Protein AF-A0A7S1FRJ3-F1 (afdb_monomer_lite)

InterPro domains:
  IPR011989 Armadillo-like helical [G3DSA:1.25.10.10] (20-283)
  IPR021850 Symplekin/Pta1 [PTHR15245] (48-274)
  IPR032460 Symplekin/Pta1, N-terminal [PF11935] (96-180)

Radius of gyration: 22.51 Å; chains: 1; bounding box: 51×56×104 Å

Organism: NCBI:txid216773

Sequence (292 aa):
KTGIHHHGETSDLRLSPLRISQTLLSLWIRSATSCVANSFASDRITDASTASRGVLSANAATRPLLRAVRGAIESADDRAASALFAEWTESVVAVVGRMLEGYVGGKEYDNVRSGCVKFVETTVLCLSRRGEPMGGSRGRGLAGHRGSADDFALDDIPTGHPTITRELLESLAEFSFTVLRGLVEVGGQTRIERSVIEASATSNRLIDCIKPAALAFLDLASSNPEYYTTVPKDPTALDFKLQQKSYSLAINALSIIATARSGYFHEAATSLARRAQTPPLPSGDGLHRSGA

Foldseek 3Di:
DDDDPPPPPPPPPPDDPLRVLLVVLLVQLLCLLCLLAVLPPDPDPVSLVSNLVSLLSLLVSQLVLVVSLQVCVVVVVLVSNVSSVVSNLSSLLSLLVSLFQADDPNDDSQSSNLSSLSSLLSLLQQLADWADPPPDDPPPDPCPPVPDPRRHHNVSHDADRPPPHNVVSNLSSVLSLLLLLLCLLLQQKDKAQVCLQPVQDDPSSRCSRSVSSSVRSVVCSPPDSCCVVDDPPDVRIHIGHHDPVSSVSSLVSLVVCCVGHVVSVVSSVVSVVSCVVPPDDPPDPDDDDDDD

Secondary structure (DSSP, 8-state):
----------------HHHHHHHHHHHHHHHHHHHHHSTTS---HHHHHHHHHHHHHHHHHHHHHHHHHHHHHHTT-HHHHHHHHHHHHHHHHHHHHHHH-TTGGG---HHHHHHHHHHHHHHHHHHSPPPP--S----TTTTTSTT-TT---GGGSPS--SSS-HHHHHHHHHHHHHHHHHHHHTTTEEEEEHHHHHTT-SS-TTHHHHHHHHHHHHHHHHS-TTHHHH----TTEEEEE--HHHHHHHHHHHHHHHHH-GGGHHHHHHHHHHHHHSPPPP--SS------

pLDDT: mean 73.55, std 20.4, range [27.23, 95.62]

Structure (mmCIF, N/CA/C/O backbone):
data_AF-A0A7S1FRJ3-F1
#
_entry.id   AF-A0A7S1FRJ3-F1
#
loop_
_atom_site.group_PDB
_atom_site.id
_atom_site.type_symbol
_atom_site.label_atom_id
_atom_site.label_alt_id
_atom_site.label_comp_id
_atom_site.label_asym_id
_atom_site.label_entity_id
_atom_site.label_seq_id
_atom_site.pdbx_PDB_ins_code
_atom_site.Cartn_x
_atom_site.Cartn_y
_atom_site.Cartn_z
_atom_site.occupancy
_atom_site.B_iso_or_equiv
_atom_site.auth_seq_id
_atom_site.auth_comp_id
_atom_site.auth_asym_id
_atom_site.auth_atom_id
_atom_site.pdbx_PDB_model_num
ATOM 1 N N . LYS A 1 1 ? -4.940 25.465 65.115 1.00 40.88 1 LYS A N 1
ATOM 2 C CA . LYS A 1 1 ? -6.041 24.836 64.347 1.00 40.88 1 LYS A CA 1
ATOM 3 C C . LYS A 1 1 ? -6.181 25.576 63.023 1.00 40.88 1 LYS A C 1
ATOM 5 O O . LYS A 1 1 ? -6.945 26.522 62.943 1.00 40.88 1 LYS A O 1
ATOM 10 N N . THR A 1 2 ? -5.410 25.171 62.023 1.00 35.00 2 THR A N 1
ATOM 11 C CA . THR A 1 2 ? -5.520 25.631 60.633 1.00 35.00 2 THR A CA 1
ATOM 12 C C . THR A 1 2 ? -5.165 24.418 59.782 1.00 35.00 2 THR A C 1
ATOM 14 O O . THR A 1 2 ? -3.997 24.099 59.586 1.00 35.00 2 THR A O 1
ATOM 17 N N . GLY A 1 3 ? -6.191 23.643 59.427 1.00 31.98 3 GLY A N 1
ATOM 18 C CA . GLY A 1 3 ? -6.056 22.483 58.554 1.00 31.98 3 GLY A CA 1
ATOM 19 C C . GLY A 1 3 ? -6.011 22.961 57.111 1.00 31.98 3 GLY A C 1
ATOM 20 O O . GLY A 1 3 ? -6.976 23.543 56.623 1.00 31.98 3 GLY A O 1
ATOM 21 N N . ILE A 1 4 ? -4.875 22.749 56.459 1.00 36.53 4 ILE A N 1
ATOM 22 C CA . ILE A 1 4 ? -4.697 22.961 55.026 1.00 36.53 4 ILE A CA 1
ATOM 23 C C . ILE A 1 4 ? -5.379 21.786 54.317 1.00 36.53 4 ILE A C 1
ATOM 25 O O . ILE A 1 4 ? -4.913 20.651 54.400 1.00 36.53 4 ILE A O 1
ATOM 29 N N . HIS A 1 5 ? -6.491 22.051 53.632 1.00 36.62 5 HIS A N 1
ATOM 30 C CA . HIS A 1 5 ? -7.054 21.130 52.650 1.00 36.62 5 HIS A CA 1
ATOM 31 C C . HIS A 1 5 ? -6.189 21.174 51.385 1.00 36.62 5 HIS A C 1
ATOM 33 O O . HIS A 1 5 ? -6.393 22.013 50.513 1.00 36.62 5 HIS A O 1
ATOM 39 N N . HIS A 1 6 ? -5.230 20.256 51.270 1.00 34.59 6 HIS A N 1
ATOM 40 C CA . HIS A 1 6 ? -4.667 19.888 49.973 1.00 34.59 6 HIS A CA 1
ATOM 41 C C . HIS A 1 6 ? -5.545 18.799 49.347 1.00 34.59 6 HIS A C 1
ATOM 43 O O . HIS A 1 6 ? -5.280 17.608 49.486 1.00 34.59 6 HIS A O 1
ATOM 49 N N . HIS A 1 7 ? -6.594 19.216 48.633 1.00 36.91 7 HIS A N 1
ATOM 50 C CA . HIS A 1 7 ? -7.143 18.414 47.541 1.00 36.91 7 HIS A CA 1
ATOM 51 C C . HIS A 1 7 ? -6.181 18.528 46.355 1.00 36.91 7 HIS A C 1
ATOM 53 O O . HIS A 1 7 ? -6.340 19.360 45.470 1.00 36.91 7 HIS A O 1
ATOM 59 N N . GLY A 1 8 ? -5.119 17.727 46.392 1.00 30.73 8 GLY A N 1
ATOM 60 C CA . GLY A 1 8 ? -4.352 17.397 45.202 1.00 30.73 8 GLY A CA 1
ATOM 61 C C . GLY A 1 8 ? -4.989 16.166 44.585 1.00 30.73 8 GLY A C 1
ATOM 62 O O . GLY A 1 8 ? -4.727 15.056 45.043 1.00 30.73 8 GLY A O 1
ATOM 63 N N . GLU A 1 9 ? -5.851 16.370 43.590 1.00 32.56 9 GLU A N 1
ATOM 64 C CA . GLU A 1 9 ? -6.327 15.326 42.687 1.00 32.56 9 GLU A CA 1
ATOM 65 C C . GLU A 1 9 ? -5.126 14.691 41.975 1.00 32.56 9 GLU A C 1
ATOM 67 O O . GLU A 1 9 ? -4.697 15.078 40.891 1.00 32.56 9 GLU A O 1
ATOM 72 N N . THR A 1 10 ? -4.601 13.683 42.660 1.00 35.12 10 THR A N 1
ATOM 73 C CA . THR A 1 10 ? -4.013 12.438 42.182 1.00 35.12 10 THR A CA 1
ATOM 74 C C . THR A 1 10 ? -4.675 11.791 40.978 1.00 35.12 10 THR A C 1
ATOM 76 O O . THR A 1 10 ? -5.017 10.624 41.104 1.00 35.12 10 THR A O 1
ATOM 79 N N . SER A 1 11 ? -4.998 12.493 39.890 1.00 38.41 11 SER A N 1
ATOM 80 C CA . SER A 1 11 ? -5.652 11.862 38.739 1.00 38.41 11 SER A CA 1
ATOM 81 C C . SER A 1 11 ? -4.687 10.853 38.120 1.00 38.41 11 SER A C 1
ATOM 83 O O . SER A 1 11 ? -3.809 11.211 37.338 1.00 38.41 11 SER A O 1
ATOM 85 N N . ASP A 1 12 ? -4.828 9.599 38.544 1.00 37.44 12 ASP A N 1
ATOM 8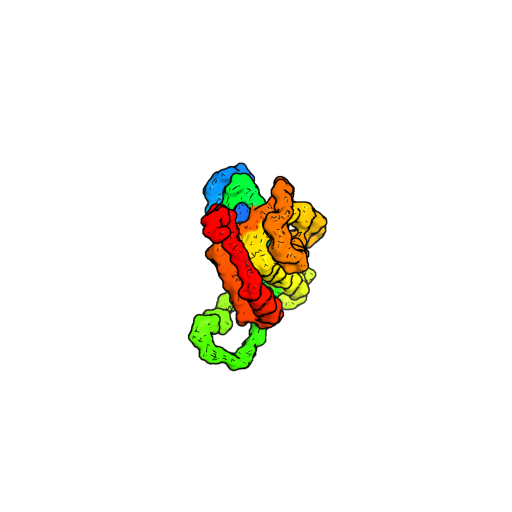6 C CA . ASP A 1 12 ? -4.123 8.417 38.073 1.00 37.44 12 ASP A CA 1
ATOM 87 C C . ASP A 1 12 ? -4.188 8.351 36.538 1.00 37.44 12 ASP A C 1
ATOM 89 O O . ASP A 1 12 ? -5.128 7.833 35.936 1.00 37.44 12 ASP A O 1
ATOM 93 N N . LEU A 1 13 ? -3.136 8.849 35.886 1.00 44.56 13 LEU A N 1
ATOM 94 C CA . LEU A 1 13 ? -2.822 8.675 34.465 1.00 44.56 13 LEU A CA 1
ATOM 95 C C . LEU A 1 13 ? -2.379 7.227 34.174 1.00 44.56 13 LEU A C 1
ATOM 97 O O . LEU A 1 13 ? -1.412 6.978 33.455 1.00 44.56 13 LEU A O 1
ATOM 101 N N . ARG A 1 14 ? -3.083 6.234 34.725 1.00 46.62 14 ARG A N 1
ATOM 102 C CA . ARG A 1 14 ? -2.911 4.836 34.326 1.00 46.62 14 ARG A CA 1
ATOM 103 C C . ARG A 1 14 ? -3.651 4.637 33.012 1.00 46.62 14 ARG A C 1
ATOM 105 O O . ARG A 1 14 ? -4.818 4.255 32.983 1.00 46.62 14 ARG A O 1
ATOM 112 N N . LEU A 1 15 ? -2.966 4.935 31.909 1.00 55.31 15 LEU A N 1
ATOM 113 C CA . LEU A 1 15 ? -3.415 4.517 30.585 1.00 55.31 15 LEU A CA 1
ATOM 114 C C . LEU A 1 15 ? -3.702 3.012 30.634 1.00 55.31 15 LEU A C 1
ATOM 116 O O . LEU A 1 15 ? -2.884 2.232 31.123 1.00 55.31 15 LEU A O 1
ATOM 120 N N . SER A 1 16 ? -4.875 2.604 30.150 1.00 73.19 16 SER A N 1
ATOM 121 C CA . SER A 1 16 ? -5.194 1.184 30.033 1.00 73.19 16 SER A CA 1
ATOM 122 C C . SER A 1 16 ? -4.143 0.489 29.151 1.00 73.19 16 SER A C 1
ATOM 124 O O . SER A 1 16 ? -3.605 1.124 28.238 1.00 73.19 16 SER A O 1
ATOM 126 N N . PRO A 1 17 ? -3.852 -0.809 29.361 1.00 70.81 17 PRO A N 1
ATOM 127 C CA . PRO A 1 17 ? -2.890 -1.546 28.536 1.00 70.81 17 PRO A CA 1
ATOM 128 C C . PRO A 1 17 ? -3.147 -1.396 27.028 1.00 70.81 17 PRO A C 1
ATOM 130 O O . PRO A 1 17 ? -2.210 -1.222 26.256 1.00 70.81 17 PRO A O 1
ATOM 133 N N . LEU A 1 18 ? -4.423 -1.343 26.627 1.00 73.38 18 LEU A N 1
ATOM 134 C CA . LEU A 1 18 ? -4.850 -1.078 25.251 1.00 73.38 18 LEU A CA 1
ATOM 135 C C . LEU A 1 18 ? -4.373 0.295 24.739 1.00 73.38 18 LEU A C 1
ATOM 137 O O . LEU A 1 18 ? -3.809 0.388 23.650 1.00 73.38 18 LEU A O 1
ATOM 141 N N . ARG A 1 19 ? -4.550 1.358 25.537 1.00 74.06 19 ARG A N 1
ATOM 142 C CA . ARG A 1 19 ? -4.099 2.714 25.187 1.00 74.06 19 ARG A CA 1
ATOM 143 C C . ARG A 1 19 ? -2.577 2.819 25.134 1.00 74.06 19 ARG A C 1
ATOM 145 O O . ARG A 1 19 ? -2.050 3.543 24.291 1.00 74.06 19 ARG A O 1
ATOM 152 N N . ILE A 1 20 ? -1.866 2.082 25.989 1.00 76.94 20 ILE A N 1
ATOM 153 C CA . ILE A 1 20 ? -0.399 2.002 25.943 1.00 76.94 20 ILE A CA 1
ATOM 154 C C . ILE A 1 20 ? 0.039 1.366 24.620 1.00 76.94 20 ILE A C 1
ATOM 156 O O . ILE A 1 20 ? 0.866 1.939 23.915 1.00 76.94 20 ILE A O 1
ATOM 160 N N . SER A 1 21 ? -0.555 0.232 24.236 1.00 83.44 21 SER A N 1
ATOM 161 C CA . SER A 1 21 ? -0.250 -0.434 22.966 1.00 83.44 21 SER A CA 1
ATOM 162 C C . SER A 1 21 ? -0.549 0.447 21.750 1.00 83.44 21 SER A C 1
ATOM 164 O O . SER A 1 21 ? 0.288 0.534 20.855 1.00 83.44 21 SER A O 1
ATOM 166 N N . GLN A 1 22 ? -1.687 1.149 21.727 1.00 87.00 22 GLN A N 1
ATOM 167 C CA . GLN A 1 22 ? -2.018 2.099 20.656 1.00 87.00 22 GLN A CA 1
ATOM 168 C C . GLN A 1 22 ? -0.995 3.239 20.574 1.00 87.00 22 GLN A C 1
ATOM 170 O O . GLN A 1 22 ? -0.490 3.531 19.496 1.00 87.00 22 GLN A O 1
ATOM 175 N N . THR A 1 23 ? -0.612 3.820 21.714 1.00 87.81 23 THR A N 1
ATOM 176 C CA . THR A 1 23 ? 0.393 4.896 21.763 1.00 87.81 23 THR A CA 1
ATOM 177 C C . THR A 1 23 ? 1.753 4.428 21.242 1.00 87.81 23 THR A C 1
ATOM 179 O O . THR A 1 23 ? 2.416 5.147 20.497 1.00 87.81 23 THR A O 1
ATOM 182 N N . LEU A 1 24 ? 2.174 3.211 21.599 1.00 91.12 24 LEU A N 1
ATOM 183 C CA . LEU A 1 24 ? 3.426 2.637 21.106 1.00 91.12 24 LEU A CA 1
ATOM 184 C C . LEU A 1 24 ? 3.388 2.387 19.594 1.00 91.12 24 LEU A C 1
ATOM 186 O O . LEU A 1 24 ? 4.372 2.672 18.914 1.00 91.12 24 LEU A O 1
ATOM 190 N N . LEU A 1 25 ? 2.263 1.903 19.058 1.00 91.69 25 LEU A N 1
ATOM 191 C CA . LEU A 1 25 ? 2.077 1.727 17.614 1.00 91.69 25 LEU A CA 1
ATOM 192 C C . LEU A 1 25 ? 2.119 3.068 16.872 1.00 91.69 25 LEU A C 1
ATOM 194 O O . LEU A 1 25 ? 2.802 3.172 15.854 1.00 91.69 25 LEU A O 1
ATOM 198 N N . SER A 1 26 ? 1.474 4.100 17.420 1.00 90.56 26 SER A N 1
ATOM 199 C CA . SER A 1 26 ? 1.525 5.469 16.899 1.00 90.56 26 SER A CA 1
ATOM 200 C C . SER A 1 26 ? 2.945 6.030 16.857 1.00 90.56 26 SER A C 1
ATOM 202 O O . SER A 1 26 ? 3.392 6.572 15.845 1.00 90.56 26 SER A O 1
ATOM 204 N N . LEU A 1 27 ? 3.704 5.869 17.942 1.00 92.38 27 LEU A N 1
ATOM 205 C CA . LEU A 1 27 ? 5.099 6.307 17.995 1.00 92.38 27 LEU A CA 1
ATOM 206 C C . LEU A 1 27 ? 5.975 5.533 17.006 1.00 92.38 27 LEU A C 1
ATOM 208 O O . LEU A 1 27 ? 6.822 6.131 16.338 1.00 92.38 27 LEU A O 1
ATOM 212 N N . TRP A 1 28 ? 5.750 4.223 16.877 1.00 94.19 28 TRP A N 1
ATOM 213 C CA . TRP A 1 28 ? 6.478 3.384 15.934 1.00 94.19 28 TRP A CA 1
ATOM 214 C C . TRP A 1 28 ? 6.236 3.835 14.490 1.00 94.19 28 TRP A C 1
ATOM 216 O O . TRP A 1 28 ? 7.203 4.144 13.787 1.00 94.19 28 TRP A O 1
ATOM 226 N N . ILE A 1 29 ? 4.977 3.944 14.051 1.00 93.88 29 ILE A N 1
ATOM 227 C CA . ILE A 1 29 ? 4.681 4.327 12.666 1.00 93.88 29 ILE A CA 1
ATOM 228 C C . ILE A 1 29 ? 5.176 5.744 12.363 1.00 93.88 29 ILE A C 1
ATOM 230 O O . ILE A 1 29 ? 5.788 5.960 11.322 1.00 93.88 29 ILE A O 1
ATOM 234 N N . ARG A 1 30 ? 5.035 6.697 13.294 1.00 91.94 30 ARG A N 1
ATOM 235 C CA . ARG A 1 30 ? 5.543 8.069 13.118 1.00 91.94 30 ARG A CA 1
ATOM 236 C C . ARG A 1 30 ? 7.061 8.121 13.002 1.00 91.94 30 ARG A C 1
ATOM 238 O O . ARG A 1 30 ? 7.583 8.851 12.162 1.00 91.94 30 ARG A O 1
ATOM 245 N N . SER A 1 31 ? 7.775 7.341 13.813 1.00 91.44 31 SER A N 1
ATOM 246 C CA . SER A 1 31 ? 9.233 7.235 13.722 1.00 91.44 31 SER A CA 1
ATOM 247 C C . SER A 1 31 ? 9.663 6.628 12.385 1.00 91.44 31 SER A C 1
ATOM 249 O O . SER A 1 31 ? 10.539 7.183 11.722 1.00 91.44 31 SER A O 1
ATOM 251 N N . ALA A 1 32 ? 8.998 5.557 11.942 1.00 91.62 32 ALA A N 1
ATOM 252 C CA . ALA A 1 32 ? 9.254 4.942 10.644 1.00 91.62 32 ALA A CA 1
ATOM 253 C C . ALA A 1 32 ? 9.006 5.929 9.491 1.00 91.62 32 ALA A C 1
ATOM 255 O O . ALA A 1 32 ? 9.886 6.125 8.655 1.00 91.62 32 ALA A O 1
ATOM 256 N N . THR A 1 33 ? 7.860 6.614 9.492 1.00 88.38 33 THR A N 1
ATOM 257 C CA . THR A 1 33 ? 7.502 7.643 8.505 1.00 88.38 33 THR A CA 1
ATOM 258 C C . THR A 1 33 ? 8.510 8.791 8.493 1.00 88.38 33 THR A C 1
ATOM 260 O O . THR A 1 33 ? 8.917 9.227 7.423 1.00 88.38 33 THR A O 1
ATOM 263 N N . SER A 1 34 ? 8.995 9.236 9.656 1.00 86.25 34 SER A N 1
ATOM 264 C CA . SER A 1 34 ? 10.050 10.253 9.755 1.00 86.25 34 SER A CA 1
ATOM 265 C C . SER A 1 34 ? 11.355 9.801 9.090 1.00 86.25 34 SER A C 1
ATOM 267 O O . SER A 1 34 ? 11.951 10.570 8.339 1.00 86.25 34 SER A O 1
ATOM 269 N N . CYS A 1 35 ? 11.772 8.543 9.279 1.00 85.75 35 CYS A N 1
ATOM 270 C CA . CYS A 1 35 ? 12.930 7.980 8.576 1.00 85.75 35 CYS A CA 1
ATOM 271 C C . CYS A 1 35 ? 12.725 7.913 7.055 1.00 85.75 35 CYS A C 1
ATOM 273 O O . CYS A 1 35 ? 13.691 8.022 6.308 1.00 85.75 35 CYS A O 1
ATOM 275 N N . VAL A 1 36 ? 11.485 7.730 6.591 1.00 82.06 36 VAL A N 1
ATOM 276 C CA . VAL A 1 36 ? 11.152 7.722 5.160 1.00 82.06 36 VAL A CA 1
ATOM 277 C C . VAL A 1 36 ? 11.041 9.136 4.595 1.00 82.06 36 VAL A C 1
ATOM 279 O O . VAL A 1 36 ? 11.400 9.329 3.444 1.00 82.06 36 VAL A O 1
ATOM 282 N N . ALA A 1 37 ? 10.592 10.130 5.360 1.00 74.31 37 ALA A N 1
ATOM 283 C CA . ALA A 1 37 ? 10.406 11.503 4.889 1.00 74.31 37 ALA A CA 1
ATOM 284 C C . ALA A 1 37 ? 11.694 12.349 4.975 1.00 74.31 37 ALA A C 1
ATOM 286 O O . ALA A 1 37 ? 12.052 13.033 4.020 1.00 74.31 37 ALA A O 1
ATOM 287 N N . ASN A 1 38 ? 12.439 12.265 6.084 1.00 60.53 38 ASN A N 1
ATOM 288 C CA . ASN A 1 38 ? 13.536 13.190 6.407 1.00 60.53 38 ASN A CA 1
ATOM 289 C C . ASN A 1 38 ? 14.895 12.857 5.769 1.00 60.53 38 ASN A C 1
ATOM 291 O O . ASN A 1 38 ? 15.819 13.664 5.859 1.00 60.53 38 ASN A O 1
ATOM 295 N N . SER A 1 39 ? 15.038 11.723 5.077 1.00 55.50 39 SER A N 1
ATOM 296 C CA . SER A 1 39 ? 16.294 11.329 4.409 1.00 55.50 39 SER A CA 1
ATOM 297 C C . SER A 1 39 ? 16.700 12.208 3.207 1.00 55.50 39 SER A C 1
ATOM 299 O O . SER A 1 39 ? 17.553 11.807 2.425 1.00 55.50 39 SER A O 1
ATOM 301 N N . PHE A 1 40 ? 16.095 13.387 3.026 1.00 47.78 40 PHE A N 1
ATOM 302 C CA . PHE A 1 40 ? 16.388 14.333 1.939 1.00 47.78 40 PHE A CA 1
ATOM 303 C C . PHE A 1 40 ? 17.261 15.526 2.327 1.00 47.78 40 PHE A C 1
ATOM 305 O O . PHE A 1 40 ? 17.684 16.269 1.448 1.00 47.78 40 PHE A O 1
ATOM 312 N N . ALA A 1 41 ? 17.558 15.735 3.609 1.00 46.16 41 ALA A N 1
ATOM 313 C CA . ALA A 1 41 ? 18.369 16.887 4.005 1.00 46.16 41 ALA A CA 1
ATOM 314 C C . ALA A 1 41 ? 19.879 16.705 3.732 1.00 46.16 41 ALA A C 1
ATOM 316 O O . ALA A 1 41 ? 20.658 17.623 3.982 1.00 46.16 41 ALA A O 1
ATOM 317 N N . SER A 1 42 ? 20.324 15.530 3.271 1.00 44.12 42 SER A N 1
ATOM 318 C CA . SER A 1 42 ? 21.746 15.203 3.161 1.00 44.12 42 SER A CA 1
ATOM 319 C C . SER A 1 42 ? 22.021 14.176 2.045 1.00 44.12 42 SER A C 1
ATOM 321 O O . SER A 1 42 ? 21.272 13.231 1.837 1.00 44.12 42 SER A O 1
ATOM 323 N N . ASP A 1 43 ? 23.118 14.364 1.307 1.00 50.47 43 ASP A N 1
ATOM 324 C CA . ASP A 1 43 ? 23.567 13.517 0.181 1.00 50.47 43 ASP A CA 1
ATOM 325 C C . ASP A 1 43 ? 24.238 12.190 0.622 1.00 50.47 43 ASP A C 1
ATOM 327 O O . ASP A 1 43 ? 25.004 11.553 -0.126 1.00 50.47 43 ASP A O 1
ATOM 331 N N . ARG A 1 44 ? 24.026 11.763 1.873 1.00 53.00 44 ARG A N 1
ATOM 332 C CA . ARG A 1 44 ? 24.813 10.693 2.496 1.00 53.00 44 ARG A CA 1
ATOM 333 C C . ARG A 1 44 ? 24.192 9.318 2.255 1.00 53.00 44 ARG A C 1
ATOM 335 O O . ARG A 1 44 ? 22.996 9.100 2.380 1.00 53.00 44 ARG A O 1
ATOM 342 N N . ILE A 1 45 ? 25.050 8.327 2.001 1.00 54.00 45 ILE A N 1
ATOM 343 C CA . ILE A 1 45 ? 24.684 6.898 1.875 1.00 54.00 45 ILE A CA 1
ATOM 344 C C . ILE A 1 45 ? 23.936 6.387 3.127 1.00 54.00 45 ILE A C 1
ATOM 346 O O . ILE A 1 45 ? 23.102 5.483 3.044 1.00 54.00 45 ILE A O 1
ATOM 350 N N . THR A 1 46 ? 24.190 6.997 4.289 1.00 57.44 46 THR A N 1
ATOM 351 C CA . THR A 1 46 ? 23.470 6.743 5.546 1.00 57.44 46 THR A CA 1
ATOM 352 C C . THR A 1 46 ? 21.969 6.996 5.438 1.00 57.44 46 THR A C 1
ATOM 354 O O . THR A 1 46 ? 21.185 6.331 6.118 1.00 57.44 46 THR A O 1
ATOM 357 N N . ASP A 1 47 ? 21.557 7.890 4.546 1.00 71.56 47 ASP A N 1
ATOM 358 C CA . ASP A 1 47 ? 20.192 8.405 4.487 1.00 71.56 47 ASP A CA 1
ATOM 359 C C . ASP A 1 47 ? 19.296 7.435 3.707 1.00 71.56 47 ASP A C 1
ATOM 361 O O . ASP A 1 47 ? 18.149 7.200 4.087 1.00 71.56 47 ASP A O 1
ATOM 365 N N . ALA A 1 48 ? 19.862 6.726 2.725 1.00 75.31 48 ALA A N 1
ATOM 366 C CA . ALA A 1 48 ? 19.191 5.643 2.008 1.00 75.31 48 ALA A CA 1
ATOM 367 C C . ALA A 1 48 ? 19.058 4.356 2.833 1.00 75.31 48 ALA A C 1
ATOM 369 O O . ALA A 1 48 ? 18.035 3.675 2.768 1.00 75.31 48 ALA A O 1
ATOM 370 N N . SER A 1 49 ? 20.072 4.016 3.636 1.00 81.50 49 SER A N 1
ATOM 371 C CA . SER A 1 49 ? 19.978 2.889 4.578 1.00 81.50 49 SER A CA 1
ATOM 372 C C . SER A 1 49 ? 18.908 3.155 5.641 1.00 81.50 49 SER A C 1
ATOM 374 O O . SER A 1 49 ? 18.076 2.291 5.925 1.00 81.50 49 SER A O 1
ATOM 376 N N . THR A 1 50 ? 18.874 4.384 6.166 1.00 85.31 50 THR A N 1
ATOM 377 C CA . THR A 1 50 ? 17.851 4.838 7.116 1.00 85.31 50 THR A CA 1
ATOM 378 C C . THR A 1 50 ? 16.461 4.826 6.487 1.00 85.31 50 THR A C 1
ATOM 380 O O . THR A 1 50 ? 15.546 4.257 7.078 1.00 85.31 50 THR A O 1
ATOM 383 N N . ALA A 1 51 ? 16.310 5.347 5.265 1.00 84.50 51 ALA A N 1
ATOM 384 C CA . ALA A 1 51 ? 15.043 5.311 4.537 1.00 84.50 51 ALA A CA 1
ATOM 385 C C . ALA A 1 51 ? 14.578 3.871 4.286 1.00 84.50 51 ALA A C 1
ATOM 387 O O . ALA A 1 51 ? 13.434 3.540 4.575 1.00 84.50 51 ALA A O 1
ATOM 388 N N . SER A 1 52 ? 15.465 2.983 3.823 1.00 87.69 52 SER A N 1
ATOM 389 C CA . SER A 1 52 ? 15.144 1.570 3.580 1.00 87.69 52 SER A CA 1
ATOM 390 C C . SER A 1 52 ? 14.661 0.873 4.856 1.00 87.69 52 SER A C 1
ATOM 392 O O . SER A 1 52 ? 13.625 0.208 4.844 1.00 87.69 52 SER A O 1
ATOM 394 N N . ARG A 1 53 ? 15.342 1.091 5.991 1.00 89.75 53 ARG A N 1
ATOM 395 C CA . ARG A 1 53 ? 14.885 0.592 7.300 1.00 89.75 53 ARG A CA 1
ATOM 396 C C . ARG A 1 53 ? 13.561 1.219 7.726 1.00 89.75 53 ARG A C 1
ATOM 398 O O . ARG A 1 53 ? 12.722 0.508 8.267 1.00 89.75 53 ARG A O 1
ATOM 405 N N . GLY A 1 54 ? 13.362 2.508 7.457 1.00 91.94 54 GLY A N 1
ATOM 406 C CA . GLY A 1 54 ? 12.099 3.209 7.676 1.00 91.94 54 GLY A CA 1
ATOM 407 C C . GLY A 1 54 ? 10.943 2.546 6.929 1.00 91.94 54 GLY A C 1
ATOM 408 O O . GLY A 1 54 ? 9.936 2.219 7.548 1.00 91.94 54 GLY A O 1
ATOM 409 N N . VAL A 1 55 ? 11.120 2.240 5.640 1.00 92.50 55 VAL A N 1
ATOM 410 C CA . VAL A 1 55 ? 10.103 1.558 4.822 1.00 92.50 55 VAL A CA 1
ATOM 411 C C . VAL A 1 55 ? 9.803 0.157 5.361 1.00 92.50 55 VAL A C 1
ATOM 413 O O . VAL A 1 55 ? 8.640 -0.209 5.521 1.00 92.50 55 VAL A O 1
ATOM 416 N N . LEU A 1 56 ? 10.832 -0.629 5.695 1.00 93.12 56 LEU A N 1
ATOM 417 C CA . LEU A 1 56 ? 10.645 -1.966 6.276 1.00 93.12 56 LEU A CA 1
ATOM 418 C C . LEU A 1 56 ? 9.926 -1.910 7.632 1.00 93.12 56 LEU A C 1
ATOM 420 O O . LEU A 1 56 ? 9.062 -2.740 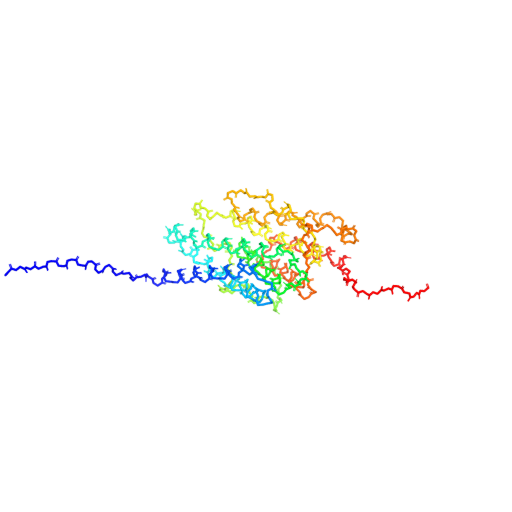7.911 1.00 93.12 56 LEU A O 1
ATOM 424 N N . SER A 1 57 ? 10.263 -0.917 8.454 1.00 94.81 57 SER A N 1
ATOM 425 C CA . SER A 1 57 ? 9.645 -0.664 9.756 1.00 94.81 57 SER A CA 1
ATOM 426 C C . SER A 1 57 ? 8.168 -0.277 9.612 1.00 94.81 57 SER A C 1
ATOM 428 O O . SER A 1 57 ? 7.314 -0.861 10.277 1.00 94.81 57 SER A O 1
ATOM 430 N N . ALA A 1 58 ? 7.843 0.620 8.675 1.00 94.75 58 ALA A N 1
ATOM 431 C CA . ALA A 1 58 ? 6.468 0.997 8.348 1.00 94.75 58 ALA A CA 1
ATOM 432 C C . ALA A 1 58 ? 5.651 -0.199 7.827 1.00 94.75 58 ALA A C 1
ATOM 434 O O . ALA A 1 58 ? 4.499 -0.404 8.220 1.00 94.75 58 ALA A O 1
ATOM 435 N N . ASN A 1 59 ? 6.265 -1.046 6.995 1.00 95.19 59 ASN A N 1
ATOM 436 C CA . ASN A 1 59 ? 5.637 -2.270 6.504 1.00 95.19 59 ASN A CA 1
ATOM 437 C C . ASN A 1 59 ? 5.312 -3.243 7.652 1.00 95.19 59 ASN A C 1
ATOM 439 O O . ASN A 1 59 ? 4.203 -3.770 7.735 1.00 95.19 59 ASN A O 1
ATOM 443 N N . ALA A 1 60 ? 6.253 -3.442 8.580 1.00 94.00 60 ALA A N 1
ATOM 444 C CA . ALA A 1 60 ? 6.053 -4.293 9.752 1.00 94.00 60 ALA A CA 1
ATOM 445 C C . ALA A 1 60 ? 4.961 -3.756 10.697 1.00 94.00 60 ALA A C 1
ATOM 447 O O . ALA A 1 60 ? 4.206 -4.541 11.270 1.00 94.00 60 ALA A O 1
ATOM 448 N N . ALA A 1 61 ? 4.839 -2.431 10.818 1.00 94.38 61 ALA A N 1
ATOM 449 C CA . ALA A 1 61 ? 3.826 -1.775 11.642 1.00 94.38 61 ALA A CA 1
ATOM 450 C C . ALA A 1 61 ? 2.419 -1.772 11.012 1.00 94.38 61 ALA A C 1
ATOM 452 O O . ALA A 1 61 ? 1.434 -1.652 11.739 1.00 94.38 61 ALA A O 1
ATOM 453 N N . THR A 1 62 ? 2.297 -1.952 9.691 1.00 93.62 62 THR A N 1
ATOM 454 C CA . THR A 1 62 ? 1.022 -1.819 8.958 1.00 93.62 62 THR A CA 1
ATOM 455 C C . THR A 1 62 ? -0.070 -2.758 9.478 1.00 93.62 62 THR A C 1
ATOM 457 O O . THR A 1 62 ? -1.139 -2.296 9.873 1.00 93.62 62 THR A O 1
ATOM 460 N N . ARG A 1 63 ? 0.182 -4.074 9.545 1.00 93.69 63 ARG A N 1
ATOM 461 C CA . ARG A 1 63 ? -0.830 -5.037 10.027 1.00 93.69 63 ARG A CA 1
ATOM 462 C C . ARG A 1 63 ? -1.217 -4.801 11.497 1.00 93.69 63 ARG A C 1
ATOM 464 O O . ARG A 1 63 ? -2.413 -4.750 11.777 1.00 93.69 63 ARG A O 1
ATOM 471 N N . PRO A 1 64 ? -0.270 -4.652 12.450 1.00 93.38 64 PRO A N 1
ATOM 472 C CA . PRO A 1 64 ? -0.607 -4.301 13.831 1.00 93.38 64 PRO A CA 1
ATOM 473 C C . PRO A 1 64 ? -1.441 -3.023 13.955 1.00 93.38 64 PRO A C 1
ATOM 475 O O . PRO A 1 64 ? -2.405 -2.999 14.717 1.00 93.38 64 PRO A O 1
ATOM 478 N N . LEU A 1 65 ? -1.106 -1.984 13.188 1.00 94.12 65 LEU A N 1
ATOM 479 C CA . LEU A 1 65 ? -1.799 -0.702 13.237 1.00 94.12 65 LEU A CA 1
ATOM 480 C C . LEU A 1 65 ? -3.233 -0.811 12.704 1.00 94.12 65 LEU A C 1
ATOM 482 O O . LEU A 1 65 ? -4.160 -0.351 13.364 1.00 94.12 65 LEU A O 1
ATOM 486 N N . LEU A 1 66 ? -3.446 -1.504 11.582 1.00 94.38 66 LEU A N 1
ATOM 487 C CA . LEU A 1 66 ? -4.793 -1.744 11.051 1.00 94.38 66 LEU A CA 1
ATOM 488 C C . LEU A 1 66 ? -5.646 -2.627 11.979 1.00 94.38 66 LEU A C 1
ATOM 490 O O . LEU A 1 66 ? -6.848 -2.403 12.108 1.00 94.38 66 LEU A O 1
ATOM 494 N N . ARG A 1 67 ? -5.038 -3.576 12.705 1.00 94.00 67 ARG A N 1
ATOM 495 C CA . ARG A 1 67 ? -5.734 -4.318 13.774 1.00 94.00 67 ARG A CA 1
ATOM 496 C C . ARG A 1 67 ? -6.123 -3.421 14.948 1.00 94.00 67 ARG A C 1
ATOM 498 O O . ARG A 1 67 ? -7.200 -3.598 15.511 1.00 94.00 67 ARG A O 1
ATOM 505 N N . ALA A 1 68 ? -5.278 -2.458 15.312 1.00 93.31 68 ALA A N 1
ATOM 506 C CA . ALA A 1 68 ? -5.602 -1.480 16.347 1.00 93.31 68 ALA A CA 1
ATOM 507 C C . ALA A 1 68 ? -6.732 -0.534 15.906 1.00 93.31 68 ALA A C 1
ATOM 509 O O . ALA A 1 68 ? -7.611 -0.237 16.713 1.00 93.31 68 ALA A O 1
ATOM 510 N N . VAL A 1 69 ? -6.753 -0.129 14.628 1.00 94.38 69 VAL A N 1
ATOM 511 C CA . VAL A 1 69 ? -7.869 0.614 14.016 1.00 94.38 69 VAL A CA 1
ATOM 512 C C . VAL A 1 69 ? -9.156 -0.198 14.109 1.00 94.38 69 VAL A C 1
ATOM 514 O O . VAL A 1 69 ? -10.138 0.297 14.652 1.00 94.38 69 VAL A O 1
ATOM 517 N N . ARG A 1 70 ? -9.139 -1.465 13.670 1.00 94.44 70 ARG A N 1
ATOM 518 C CA . ARG A 1 70 ? -10.274 -2.387 13.824 1.00 94.44 70 ARG A CA 1
ATOM 519 C C . ARG A 1 70 ? -10.789 -2.401 15.267 1.00 94.44 70 ARG A C 1
ATOM 521 O O . ARG A 1 70 ? -11.976 -2.187 15.479 1.00 94.44 70 ARG A O 1
ATOM 528 N N . GLY A 1 71 ? -9.913 -2.645 16.243 1.00 92.69 71 GLY A N 1
ATOM 529 C CA . GLY A 1 71 ? -10.314 -2.746 17.649 1.00 92.69 71 GLY A CA 1
ATOM 530 C C . GLY A 1 71 ? -10.901 -1.444 18.205 1.00 92.69 71 GLY A C 1
ATOM 531 O O . GLY A 1 71 ? -11.816 -1.484 19.026 1.00 92.69 71 GLY A O 1
ATOM 532 N N . ALA A 1 72 ? -10.419 -0.289 17.737 1.00 92.31 72 ALA A N 1
ATOM 533 C CA . ALA A 1 72 ? -10.992 1.009 18.084 1.00 92.31 72 ALA A CA 1
ATOM 534 C C . ALA A 1 72 ? -12.402 1.191 17.491 1.00 92.31 72 ALA A C 1
ATOM 536 O O . ALA A 1 72 ? -13.298 1.615 18.216 1.00 92.31 72 ALA A O 1
ATOM 537 N N . ILE A 1 73 ? -12.623 0.789 16.232 1.00 93.69 73 ILE A N 1
ATOM 538 C CA . ILE A 1 73 ? -13.954 0.800 15.597 1.00 93.69 73 ILE A CA 1
ATOM 539 C C . ILE A 1 73 ? -14.917 -0.137 16.344 1.00 93.69 73 ILE A C 1
ATOM 541 O O . ILE A 1 73 ? -16.031 0.260 16.667 1.00 93.69 73 ILE A O 1
ATOM 545 N N . GLU A 1 74 ? -14.487 -1.360 16.679 1.00 93.12 74 GLU A N 1
ATOM 546 C CA . GLU A 1 74 ? -15.294 -2.321 17.458 1.00 93.12 74 GLU A CA 1
ATOM 547 C C . GLU A 1 74 ? -15.659 -1.785 18.852 1.00 93.12 74 GLU A C 1
ATOM 549 O O . GLU A 1 74 ? -16.715 -2.114 19.389 1.00 93.12 74 GLU A O 1
ATOM 554 N N . SER A 1 75 ? -14.803 -0.934 19.423 1.00 91.75 75 SER A N 1
ATOM 555 C CA . SER A 1 75 ? -15.027 -0.275 20.715 1.00 91.75 75 SER A CA 1
ATOM 556 C C . SER A 1 75 ? -15.806 1.043 20.604 1.00 91.75 75 SER A C 1
ATOM 558 O O . SER A 1 75 ? -15.950 1.733 21.613 1.00 91.75 75 SER A O 1
ATOM 560 N N . ALA A 1 76 ? -16.274 1.411 19.404 1.00 91.81 76 ALA A N 1
ATOM 561 C CA . ALA A 1 76 ? -16.911 2.694 19.099 1.00 91.81 76 ALA A CA 1
ATOM 562 C C . ALA A 1 76 ? -16.063 3.930 19.486 1.00 91.81 76 ALA A C 1
ATOM 564 O O . ALA A 1 76 ? -16.597 4.992 19.809 1.00 91.81 76 ALA A O 1
ATOM 565 N N . ASP A 1 77 ? -14.731 3.806 19.461 1.00 92.19 77 ASP A N 1
ATOM 566 C CA . ASP A 1 77 ? -13.794 4.918 19.653 1.00 92.19 77 ASP A CA 1
ATOM 567 C C . ASP A 1 77 ? -13.356 5.472 18.287 1.00 92.19 77 ASP A C 1
ATOM 569 O O . ASP A 1 77 ? -12.222 5.279 17.834 1.00 92.19 77 ASP A O 1
ATOM 573 N N . ASP A 1 78 ? -14.280 6.168 17.618 1.00 91.94 78 ASP A N 1
ATOM 574 C CA . ASP A 1 78 ? -14.071 6.743 16.279 1.00 91.94 78 ASP A CA 1
ATOM 575 C C . ASP A 1 78 ? -12.878 7.708 16.235 1.00 91.94 78 ASP A C 1
ATOM 577 O O . ASP A 1 78 ? -12.188 7.844 15.218 1.00 91.94 78 ASP A O 1
ATOM 581 N N . ARG A 1 79 ? -12.599 8.385 17.357 1.00 91.38 79 ARG A N 1
ATOM 582 C CA . ARG A 1 79 ? -11.473 9.314 17.471 1.00 91.38 79 ARG A CA 1
ATOM 583 C C . ARG A 1 79 ? -10.147 8.562 17.455 1.00 91.38 79 ARG A C 1
ATOM 585 O O . ARG A 1 79 ? -9.243 8.971 16.725 1.00 91.38 79 ARG A O 1
ATOM 592 N N . ALA A 1 80 ? -10.016 7.491 18.238 1.00 91.12 80 ALA A N 1
ATOM 593 C CA . ALA A 1 80 ? -8.813 6.664 18.233 1.00 91.12 80 ALA A CA 1
ATOM 594 C C . ALA A 1 80 ? -8.630 5.947 16.889 1.00 91.12 80 ALA A C 1
ATOM 596 O O . ALA A 1 80 ? -7.522 5.945 16.351 1.00 91.12 80 ALA A O 1
ATOM 597 N N . ALA A 1 81 ? -9.712 5.408 16.314 1.00 92.88 81 ALA A N 1
ATOM 598 C CA . ALA A 1 81 ? -9.691 4.779 14.995 1.00 92.88 81 ALA A CA 1
ATOM 599 C C . ALA A 1 81 ? -9.193 5.755 13.919 1.00 92.88 81 ALA A C 1
ATOM 601 O O . ALA A 1 81 ? -8.239 5.449 13.201 1.00 92.88 81 ALA A O 1
ATOM 602 N N . SER A 1 82 ? -9.769 6.960 13.866 1.00 92.75 82 SER A N 1
ATOM 603 C CA . SER A 1 82 ? -9.376 8.004 12.914 1.00 92.75 82 SER A CA 1
ATOM 604 C C . SER A 1 82 ? -7.932 8.470 13.110 1.00 92.75 82 SER A C 1
ATOM 606 O O . SER A 1 82 ? -7.229 8.687 12.128 1.00 92.75 82 SER A O 1
ATOM 608 N N . ALA A 1 83 ? -7.464 8.609 14.355 1.00 91.31 83 ALA A N 1
ATOM 609 C CA . ALA A 1 83 ? -6.094 9.035 14.642 1.00 91.31 83 ALA A CA 1
ATOM 610 C C . ALA A 1 83 ? -5.054 7.998 14.183 1.00 91.31 83 ALA A C 1
ATOM 612 O O . ALA A 1 83 ? -4.100 8.351 13.490 1.00 91.31 83 ALA A O 1
ATOM 613 N N . LEU A 1 84 ? -5.262 6.720 14.519 1.00 93.38 84 LEU A N 1
ATOM 614 C CA . LEU A 1 84 ? -4.379 5.623 14.106 1.00 93.38 84 LEU A CA 1
ATOM 615 C C . LEU A 1 84 ? -4.389 5.442 12.585 1.00 93.38 84 LEU A C 1
ATOM 617 O O . LEU A 1 84 ? -3.341 5.238 11.969 1.00 93.38 84 LEU A O 1
ATOM 621 N N . PHE A 1 85 ? -5.570 5.544 11.972 1.00 93.00 85 PHE A N 1
ATOM 622 C CA . PHE A 1 85 ? -5.705 5.461 10.526 1.00 93.00 85 PHE A CA 1
ATOM 623 C C . PHE A 1 85 ? -4.991 6.626 9.838 1.00 93.00 85 PHE A C 1
ATOM 625 O O . PHE A 1 85 ? -4.218 6.386 8.918 1.00 93.00 85 PHE A O 1
ATOM 632 N N . ALA A 1 86 ? -5.144 7.862 10.321 1.00 90.44 86 ALA A N 1
ATOM 633 C CA . ALA A 1 86 ? -4.443 9.020 9.769 1.00 90.44 86 ALA A CA 1
ATOM 634 C C . ALA A 1 86 ? -2.914 8.833 9.785 1.00 90.44 86 ALA A C 1
ATOM 636 O O . ALA A 1 86 ? -2.248 9.053 8.774 1.00 90.44 86 ALA A O 1
ATOM 637 N N . GLU A 1 87 ? -2.349 8.348 10.893 1.00 91.44 87 GLU A N 1
ATOM 638 C CA . GLU A 1 87 ? -0.911 8.059 10.988 1.00 91.44 87 GLU A CA 1
ATOM 639 C C . GLU A 1 87 ? -0.458 6.973 10.005 1.00 91.44 87 GLU A C 1
ATOM 641 O O . GLU A 1 87 ? 0.609 7.092 9.394 1.00 91.44 87 GLU A O 1
ATOM 646 N N . TRP A 1 88 ? -1.277 5.934 9.814 1.00 93.38 88 TRP A N 1
ATOM 647 C CA . TRP A 1 88 ? -1.032 4.925 8.790 1.00 93.38 88 TRP A CA 1
ATOM 648 C C . TRP A 1 88 ? -1.049 5.539 7.384 1.00 93.38 88 TRP A C 1
ATOM 650 O O . TRP A 1 88 ? -0.121 5.313 6.609 1.00 93.38 88 TRP A O 1
ATOM 660 N N . THR A 1 89 ? -2.053 6.361 7.065 1.00 89.25 89 THR A N 1
ATOM 661 C CA . THR A 1 89 ? -2.182 6.990 5.742 1.00 89.25 89 THR A CA 1
ATOM 662 C C . THR A 1 89 ? -1.013 7.918 5.411 1.00 89.25 89 THR A C 1
ATOM 664 O O . THR A 1 89 ? -0.497 7.864 4.298 1.00 89.25 89 THR A O 1
ATOM 667 N N . GLU A 1 90 ? -0.511 8.693 6.377 1.00 86.62 90 GLU A N 1
ATOM 668 C CA . GLU A 1 90 ? 0.695 9.514 6.193 1.00 86.62 90 GLU A CA 1
ATOM 669 C C . GLU A 1 90 ? 1.934 8.643 5.921 1.00 86.62 90 GLU A C 1
ATOM 671 O O . GLU A 1 90 ? 2.794 9.010 5.122 1.00 86.62 90 GLU A O 1
ATOM 676 N N . SER A 1 91 ? 2.011 7.448 6.520 1.00 89.56 91 SER A N 1
ATOM 677 C CA . SER A 1 91 ? 3.065 6.480 6.203 1.00 89.56 91 SER A CA 1
ATOM 678 C C . SER A 1 91 ? 2.974 5.973 4.766 1.00 89.56 91 SER A C 1
ATOM 680 O O . SER A 1 91 ? 3.987 5.913 4.070 1.00 89.56 91 SER A O 1
ATOM 682 N N . VAL A 1 92 ? 1.764 5.662 4.289 1.00 88.19 92 VAL A N 1
ATOM 683 C CA . VAL A 1 92 ? 1.550 5.242 2.898 1.00 88.19 92 VAL A CA 1
ATOM 684 C C . VAL A 1 92 ? 1.973 6.345 1.931 1.00 88.19 92 VAL A C 1
ATOM 686 O O . VAL A 1 92 ? 2.716 6.062 0.995 1.00 88.19 92 VAL A O 1
ATOM 689 N N . VAL A 1 93 ? 1.572 7.596 2.182 1.00 83.12 93 VAL A N 1
ATOM 690 C CA . VAL A 1 93 ? 1.985 8.753 1.372 1.00 83.12 93 VAL A CA 1
ATOM 691 C C . VAL A 1 93 ? 3.506 8.885 1.351 1.00 83.12 93 VAL A C 1
ATOM 693 O O . VAL A 1 93 ? 4.089 9.015 0.280 1.00 83.12 93 VAL A O 1
ATOM 696 N N . ALA A 1 94 ? 4.171 8.793 2.506 1.00 83.12 94 ALA A N 1
ATOM 697 C CA . ALA A 1 94 ? 5.626 8.892 2.570 1.00 83.12 94 ALA A CA 1
ATOM 698 C C . ALA A 1 94 ? 6.328 7.758 1.807 1.00 83.12 94 ALA A C 1
ATOM 700 O O . ALA A 1 94 ? 7.295 8.008 1.092 1.00 83.12 94 ALA A O 1
ATOM 701 N N . VAL A 1 95 ? 5.856 6.513 1.932 1.00 86.81 95 VAL A N 1
ATOM 702 C CA . VAL A 1 95 ? 6.462 5.353 1.259 1.00 86.81 95 VAL A CA 1
ATOM 703 C C . VAL A 1 95 ? 6.214 5.381 -0.248 1.00 86.81 95 VAL A C 1
ATOM 705 O O . VAL A 1 95 ? 7.140 5.130 -1.018 1.00 86.81 95 VAL A O 1
ATOM 708 N N . VAL A 1 96 ? 4.996 5.701 -0.689 1.00 80.81 96 VAL A N 1
ATOM 709 C CA . VAL A 1 96 ? 4.665 5.803 -2.118 1.00 80.81 96 VAL A CA 1
ATOM 710 C C . VAL A 1 96 ? 5.356 7.013 -2.742 1.00 80.81 96 VAL A C 1
ATOM 712 O O . VAL A 1 96 ? 5.970 6.870 -3.794 1.00 80.81 96 VAL A O 1
ATOM 715 N N . GLY A 1 97 ? 5.372 8.165 -2.069 1.00 76.38 97 GLY A N 1
ATOM 716 C CA . GLY A 1 97 ? 6.175 9.316 -2.485 1.00 76.38 97 GLY A CA 1
ATOM 717 C C . GLY A 1 97 ? 7.642 8.926 -2.664 1.00 76.38 97 GLY A C 1
ATOM 718 O O . GLY A 1 97 ? 8.205 9.101 -3.743 1.00 76.38 97 GLY A O 1
ATOM 719 N N . ARG A 1 98 ? 8.220 8.238 -1.671 1.00 78.12 98 ARG A N 1
ATOM 720 C CA . ARG A 1 98 ? 9.606 7.758 -1.727 1.00 78.12 98 ARG A CA 1
ATOM 721 C C . ARG A 1 98 ? 9.860 6.756 -2.854 1.00 78.12 98 ARG A C 1
ATOM 723 O O . ARG A 1 98 ? 10.959 6.723 -3.408 1.00 78.12 98 ARG A O 1
ATOM 730 N N . MET A 1 99 ? 8.876 5.923 -3.188 1.00 79.62 99 MET A N 1
ATOM 731 C CA . MET A 1 99 ? 8.948 5.030 -4.343 1.00 79.62 99 MET A CA 1
ATOM 732 C C . MET A 1 99 ? 9.095 5.842 -5.634 1.00 79.62 99 MET A C 1
ATOM 734 O O . MET A 1 99 ? 9.928 5.506 -6.473 1.00 79.62 99 MET A O 1
ATOM 738 N N . LEU A 1 100 ? 8.320 6.917 -5.773 1.00 70.56 100 LEU A N 1
ATOM 739 C CA . LEU A 1 100 ? 8.208 7.698 -7.002 1.00 70.56 100 LEU A CA 1
ATOM 740 C C . LEU A 1 100 ? 9.298 8.758 -7.178 1.00 70.56 100 LEU A C 1
ATOM 742 O O . LEU A 1 100 ? 9.578 9.119 -8.315 1.00 70.56 100 LEU A O 1
ATOM 746 N N . GLU A 1 101 ? 9.946 9.223 -6.108 1.00 67.69 101 GLU A N 1
ATOM 747 C CA . GLU A 1 101 ? 11.008 10.250 -6.109 1.00 67.69 101 GLU A CA 1
ATOM 748 C C . GLU A 1 101 ? 12.338 9.775 -6.744 1.00 67.69 101 GLU A C 1
ATOM 750 O O . GLU A 1 101 ? 13.418 9.866 -6.163 1.00 67.69 101 GLU A O 1
ATOM 755 N N . GLY A 1 102 ? 12.287 9.243 -7.966 1.00 55.00 102 GLY A N 1
ATOM 756 C CA . GLY A 1 102 ? 13.432 8.699 -8.687 1.00 55.00 102 GLY A CA 1
ATOM 757 C C . GLY A 1 102 ? 14.670 9.610 -8.742 1.00 55.00 102 GLY A C 1
ATOM 758 O O . GLY A 1 102 ? 14.575 10.826 -8.841 1.00 55.00 102 GLY A O 1
ATOM 759 N N . TYR A 1 103 ? 15.847 8.974 -8.686 1.00 46.22 103 TYR A N 1
ATOM 760 C CA . TYR A 1 103 ? 17.157 9.490 -9.112 1.00 46.22 103 TYR A CA 1
ATOM 761 C C . TYR A 1 103 ? 17.524 10.932 -8.695 1.00 46.22 103 TYR A C 1
ATOM 763 O O . TYR A 1 103 ? 18.039 11.706 -9.499 1.00 46.22 103 TYR A O 1
ATOM 771 N N . VAL A 1 104 ? 17.360 11.305 -7.422 1.00 42.44 104 VAL A N 1
ATOM 772 C CA . VAL A 1 104 ? 17.991 12.541 -6.922 1.00 42.44 104 VAL A CA 1
ATOM 773 C C . VAL A 1 104 ? 19.506 12.313 -6.812 1.00 42.44 104 VAL A C 1
ATOM 775 O O . VAL A 1 104 ? 19.973 11.569 -5.951 1.00 42.44 104 VAL A O 1
ATOM 778 N N . GLY A 1 105 ? 20.281 12.915 -7.718 1.00 42.12 105 GLY A N 1
ATOM 779 C CA . GLY A 1 105 ? 21.744 12.999 -7.599 1.00 42.12 105 GLY A CA 1
ATOM 780 C C . GLY A 1 105 ? 22.549 11.788 -8.090 1.00 42.12 105 GLY A C 1
ATOM 781 O O . GLY A 1 105 ? 23.687 11.602 -7.666 1.00 42.12 105 GLY A O 1
ATOM 782 N N . GLY A 1 106 ? 22.005 10.953 -8.979 1.00 45.38 106 GLY A N 1
ATOM 783 C CA . GLY A 1 106 ? 22.822 9.946 -9.669 1.00 45.38 106 GLY A CA 1
ATOM 784 C C . GLY A 1 106 ? 22.962 8.583 -8.973 1.00 45.38 106 GLY A C 1
ATOM 785 O O . GLY A 1 106 ? 23.672 7.720 -9.487 1.00 45.38 106 GLY A O 1
ATOM 786 N N . LYS A 1 107 ? 22.328 8.376 -7.810 1.00 54.69 107 LYS A N 1
ATOM 787 C CA . LYS A 1 107 ? 22.473 7.153 -7.000 1.00 54.69 107 LYS A CA 1
ATOM 788 C C . LYS A 1 107 ? 21.227 6.261 -7.090 1.00 54.69 107 LYS A C 1
ATOM 790 O O . LYS A 1 107 ? 20.122 6.681 -6.756 1.00 54.69 107 LYS A O 1
ATOM 795 N N . GLU A 1 108 ? 21.415 5.008 -7.507 1.00 59.41 108 GLU A N 1
ATOM 796 C CA . GLU A 1 108 ? 20.381 3.964 -7.471 1.00 59.41 108 GLU A CA 1
ATOM 797 C C . GLU A 1 108 ? 20.113 3.514 -6.020 1.00 59.41 108 GLU A C 1
ATOM 799 O O . GLU A 1 108 ? 20.978 2.921 -5.376 1.00 59.41 108 GLU A O 1
ATOM 804 N N . TYR A 1 109 ? 18.897 3.737 -5.507 1.00 74.75 109 TYR A N 1
ATOM 805 C CA . TYR A 1 109 ? 18.451 3.242 -4.192 1.00 74.75 109 TYR A CA 1
ATOM 806 C C . TYR A 1 109 ? 17.484 2.056 -4.326 1.00 74.75 109 TYR A C 1
ATOM 808 O O . TYR A 1 109 ? 16.337 2.086 -3.871 1.00 74.75 109 TYR A O 1
ATOM 816 N N . ASP A 1 110 ? 17.943 0.993 -4.984 1.00 79.50 110 ASP A N 1
ATOM 817 C CA . ASP A 1 110 ? 17.143 -0.205 -5.270 1.00 79.50 110 ASP A CA 1
ATOM 818 C C . ASP A 1 110 ? 16.611 -0.901 -3.997 1.00 79.50 110 ASP A C 1
ATOM 820 O O . ASP A 1 110 ? 15.489 -1.410 -3.963 1.00 79.50 110 ASP A O 1
ATOM 824 N N . ASN A 1 111 ? 17.363 -0.839 -2.895 1.00 82.81 111 ASN A N 1
ATOM 825 C CA . ASN A 1 111 ? 16.956 -1.344 -1.578 1.00 82.81 111 ASN A CA 1
ATOM 826 C C . ASN A 1 111 ? 15.766 -0.579 -0.965 1.00 82.81 111 ASN A C 1
ATOM 828 O O . ASN A 1 111 ? 14.973 -1.154 -0.221 1.00 82.81 111 ASN A O 1
ATOM 832 N N . VAL A 1 112 ? 15.636 0.720 -1.248 1.00 86.00 112 VAL A N 1
ATOM 833 C CA . VAL A 1 112 ? 14.482 1.518 -0.813 1.00 86.00 112 VAL A CA 1
ATOM 834 C C . VAL A 1 112 ? 13.275 1.161 -1.675 1.00 86.00 112 VAL A C 1
ATOM 836 O O . VAL A 1 112 ? 12.212 0.850 -1.141 1.00 86.00 112 VAL A O 1
ATOM 839 N N . ARG A 1 113 ? 13.453 1.117 -3.002 1.00 84.69 113 ARG A N 1
ATOM 840 C CA . ARG A 1 113 ? 12.383 0.798 -3.961 1.00 84.69 113 ARG A CA 1
ATOM 841 C C . ARG A 1 113 ? 11.809 -0.605 -3.752 1.00 84.69 113 ARG A C 1
ATOM 843 O O . ARG A 1 113 ? 10.594 -0.763 -3.717 1.00 84.69 113 ARG A O 1
ATOM 850 N N . SER A 1 114 ? 12.654 -1.613 -3.537 1.00 88.00 114 SER A N 1
ATOM 851 C CA . SER A 1 114 ? 12.208 -2.975 -3.197 1.00 88.00 114 SER A CA 1
ATOM 852 C C . SER A 1 114 ? 11.443 -3.044 -1.876 1.00 88.00 114 SER A C 1
ATOM 854 O O . SER A 1 114 ? 10.440 -3.754 -1.785 1.00 88.00 114 SER A O 1
ATOM 856 N N . GLY A 1 115 ? 11.867 -2.275 -0.868 1.00 90.81 115 GLY A N 1
ATOM 857 C CA . GLY A 1 115 ? 11.102 -2.090 0.364 1.00 90.81 115 GLY A CA 1
ATOM 858 C C . GLY A 1 115 ? 9.714 -1.507 0.088 1.00 90.81 115 GLY A C 1
ATOM 859 O O . GLY A 1 115 ? 8.724 -2.016 0.611 1.00 90.81 115 GLY A O 1
ATOM 860 N N . CYS A 1 116 ? 9.628 -0.494 -0.781 1.00 90.94 116 CYS A N 1
ATOM 861 C CA . CYS A 1 116 ? 8.360 0.139 -1.149 1.00 90.94 116 CYS A CA 1
ATOM 862 C C . CYS A 1 116 ? 7.437 -0.841 -1.880 1.00 90.94 116 CYS A C 1
ATOM 864 O O . CYS A 1 116 ? 6.265 -0.933 -1.537 1.00 90.94 116 CYS A O 1
ATOM 866 N N . VAL A 1 117 ? 7.963 -1.650 -2.808 1.00 92.06 117 VAL A N 1
ATOM 867 C CA . VAL A 1 117 ? 7.199 -2.720 -3.480 1.00 92.06 117 VAL A CA 1
ATOM 868 C C . VAL A 1 117 ? 6.556 -3.662 -2.457 1.00 92.06 117 VAL A C 1
ATOM 870 O O . VAL A 1 117 ? 5.372 -3.976 -2.566 1.00 92.06 117 VAL A O 1
ATOM 873 N N . LYS A 1 118 ? 7.300 -4.075 -1.422 1.00 94.06 118 LYS A N 1
ATOM 874 C CA . LYS A 1 118 ? 6.768 -4.937 -0.352 1.00 94.06 118 LYS A CA 1
ATOM 875 C C . LYS A 1 118 ? 5.763 -4.248 0.566 1.00 94.06 118 LYS A C 1
ATOM 877 O O . LYS A 1 118 ? 4.840 -4.905 1.053 1.00 94.06 118 LYS A O 1
ATOM 882 N N . PHE A 1 119 ? 5.923 -2.950 0.786 1.00 94.62 119 PHE A N 1
ATOM 883 C CA . PHE A 1 119 ? 4.932 -2.151 1.493 1.00 94.62 119 PHE A CA 1
ATOM 884 C C . PHE A 1 119 ? 3.620 -2.074 0.701 1.00 94.62 119 PHE A C 1
ATOM 886 O O . PHE A 1 119 ? 2.565 -2.392 1.241 1.00 94.62 119 PHE A O 1
ATOM 893 N N . VAL A 1 120 ? 3.686 -1.748 -0.594 1.00 93.69 120 VAL A N 1
ATOM 894 C CA . VAL A 1 120 ? 2.510 -1.677 -1.476 1.00 93.69 120 VAL A CA 1
ATOM 895 C C . VAL A 1 120 ? 1.821 -3.043 -1.579 1.00 93.69 120 VAL A C 1
ATOM 897 O O . VAL A 1 120 ? 0.602 -3.110 -1.457 1.00 93.69 120 VAL A O 1
ATOM 900 N N . GLU A 1 121 ? 2.577 -4.143 -1.692 1.00 95.25 121 GLU A N 1
ATOM 901 C CA . GLU A 1 121 ? 2.037 -5.513 -1.620 1.00 95.25 121 GLU A CA 1
ATOM 902 C C . GLU A 1 121 ? 1.213 -5.730 -0.345 1.00 95.25 121 GLU A C 1
ATOM 904 O O . GLU A 1 121 ? 0.079 -6.207 -0.398 1.00 95.25 121 GLU A O 1
ATOM 909 N N . THR A 1 122 ? 1.764 -5.347 0.809 1.00 95.38 122 THR A N 1
ATOM 910 C CA . THR A 1 122 ? 1.086 -5.494 2.102 1.00 95.38 122 THR A CA 1
ATOM 911 C C . THR A 1 122 ? -0.160 -4.619 2.192 1.00 95.38 122 THR A C 1
ATOM 913 O O . THR A 1 122 ? -1.179 -5.099 2.688 1.00 95.38 122 THR A O 1
ATOM 916 N N . THR A 1 123 ? -0.122 -3.387 1.676 1.00 94.75 123 THR A N 1
ATOM 917 C CA . THR A 1 123 ? -1.297 -2.507 1.590 1.00 94.75 123 THR A CA 1
ATOM 918 C C . THR A 1 123 ? -2.417 -3.161 0.787 1.00 94.75 123 THR A C 1
ATOM 920 O O . THR A 1 123 ? -3.536 -3.249 1.289 1.00 94.75 123 THR A O 1
ATOM 923 N N . VAL A 1 124 ? -2.122 -3.702 -0.404 1.00 95.62 124 VAL A N 1
ATOM 924 C CA . VAL A 1 124 ? -3.127 -4.411 -1.217 1.00 95.62 124 VAL A CA 1
ATOM 925 C C . VAL A 1 124 ? -3.709 -5.586 -0.435 1.00 95.62 124 VAL A C 1
ATOM 927 O O . VAL A 1 124 ? -4.925 -5.708 -0.324 1.00 95.62 124 VAL A O 1
ATOM 930 N N . LEU A 1 125 ? -2.865 -6.430 0.164 1.00 94.75 125 LEU A N 1
ATOM 931 C CA . LEU A 1 125 ? -3.331 -7.591 0.927 1.00 94.75 125 LEU A CA 1
ATOM 932 C C . LEU A 1 125 ? -4.248 -7.194 2.093 1.00 94.75 125 LEU A C 1
ATOM 934 O O . LEU A 1 125 ? -5.286 -7.828 2.285 1.00 94.75 125 LEU A O 1
ATOM 938 N N . CYS A 1 126 ? -3.890 -6.159 2.854 1.00 94.88 126 CYS A N 1
ATOM 939 C CA . CYS A 1 126 ? -4.655 -5.739 4.029 1.00 94.88 126 CYS A CA 1
ATOM 940 C C . CYS A 1 126 ? -5.983 -5.068 3.669 1.00 94.88 126 CYS A C 1
ATOM 942 O O . CYS A 1 126 ? -6.935 -5.178 4.434 1.00 94.88 126 CYS A O 1
ATOM 944 N N . LEU A 1 127 ? -6.043 -4.372 2.531 1.00 95.19 127 LEU A N 1
ATOM 945 C CA . LEU A 1 127 ? -7.202 -3.571 2.132 1.00 95.19 127 LEU A CA 1
ATOM 946 C C . LEU A 1 127 ? -8.106 -4.241 1.092 1.00 95.19 127 LEU A C 1
ATOM 948 O O . LEU A 1 127 ? -9.092 -3.656 0.658 1.00 95.19 127 LEU A O 1
ATOM 952 N N . SER A 1 128 ? -7.806 -5.485 0.728 1.00 94.75 128 SER A N 1
ATOM 953 C CA . SER A 1 128 ? -8.610 -6.276 -0.204 1.00 94.75 128 SER A CA 1
ATOM 954 C C . SER A 1 128 ? -9.390 -7.373 0.505 1.00 94.75 128 SER A C 1
ATOM 956 O O . SER A 1 128 ? -8.943 -7.905 1.526 1.00 94.75 128 SER A O 1
ATOM 958 N N . ARG A 1 129 ? -10.522 -7.773 -0.080 1.00 91.81 129 ARG A N 1
ATOM 959 C CA . ARG A 1 129 ? -11.303 -8.934 0.375 1.00 91.81 129 ARG A CA 1
ATOM 960 C C . ARG A 1 129 ? -10.528 -10.224 0.173 1.00 91.81 129 ARG A C 1
ATOM 962 O O . ARG A 1 129 ? -9.828 -10.383 -0.832 1.00 91.81 129 ARG A O 1
ATOM 969 N N . ARG A 1 130 ? -10.665 -11.168 1.105 1.00 88.88 130 ARG A N 1
ATOM 970 C CA . ARG A 1 130 ? -10.037 -12.486 0.941 1.00 88.88 130 ARG A CA 1
ATOM 971 C C . ARG A 1 130 ? -10.589 -13.162 -0.308 1.00 88.88 130 ARG A C 1
ATOM 973 O O . ARG A 1 130 ? -11.774 -13.060 -0.612 1.00 88.88 130 ARG A O 1
ATOM 980 N N . GLY A 1 131 ? -9.715 -13.844 -1.046 1.00 76.75 131 GLY A N 1
ATOM 981 C CA . GLY A 1 131 ? -10.171 -14.638 -2.177 1.00 76.75 131 GLY A CA 1
ATOM 982 C C . GLY A 1 131 ? -11.028 -15.808 -1.711 1.00 76.75 131 GLY A C 1
ATOM 983 O O . GLY A 1 131 ? -10.711 -16.437 -0.697 1.00 76.75 131 GLY A O 1
ATOM 984 N N . GLU A 1 132 ? -12.072 -16.136 -2.468 1.00 65.44 132 GLU A N 1
ATOM 985 C CA . GLU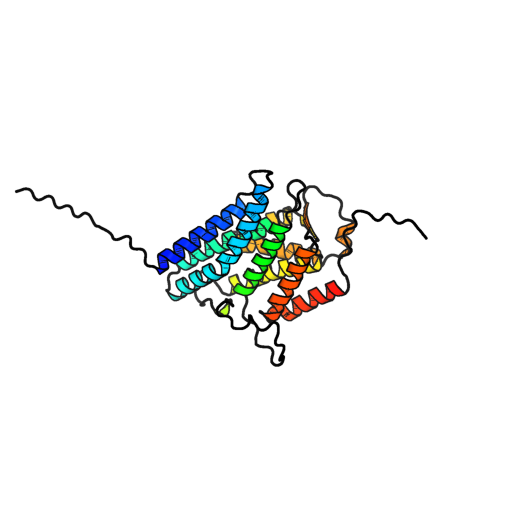 A 1 132 ? -12.780 -17.392 -2.247 1.00 65.44 132 GLU A CA 1
ATOM 986 C C . GLU A 1 132 ? -11.808 -18.568 -2.432 1.00 65.44 132 GLU A C 1
ATOM 988 O O . GLU A 1 132 ? -10.914 -18.523 -3.294 1.00 65.44 132 GLU A O 1
ATOM 993 N N . PRO A 1 133 ? -11.934 -19.637 -1.628 1.00 54.91 133 PRO A N 1
ATOM 994 C CA . PRO A 1 133 ? -11.141 -20.831 -1.829 1.00 54.91 133 PRO A CA 1
ATOM 995 C C . PRO A 1 133 ? -11.527 -21.436 -3.179 1.00 54.91 133 PRO A C 1
ATOM 997 O O . PRO A 1 133 ? -12.532 -22.130 -3.293 1.00 54.91 133 PRO A O 1
ATOM 1000 N N . MET A 1 134 ? -10.718 -21.185 -4.212 1.00 52.69 134 MET A N 1
ATOM 1001 C CA . MET A 1 134 ? -10.838 -21.910 -5.474 1.00 52.69 134 MET A CA 1
ATOM 1002 C C . MET A 1 134 ? -10.752 -23.407 -5.173 1.00 52.69 134 MET A C 1
ATOM 1004 O O . MET A 1 134 ? -9.711 -23.914 -4.740 1.00 52.69 134 MET A O 1
ATOM 1008 N N . GLY A 1 135 ? -11.884 -24.092 -5.333 1.00 45.56 135 GLY A N 1
ATOM 1009 C CA . GLY A 1 135 ? -12.001 -25.522 -5.121 1.00 45.56 135 GLY A CA 1
ATOM 1010 C C . GLY A 1 135 ? -11.018 -26.268 -6.017 1.00 45.56 135 GLY A C 1
ATOM 1011 O O . GLY A 1 135 ? -11.011 -26.084 -7.229 1.00 45.56 135 GLY A O 1
ATOM 1012 N N . GLY A 1 136 ? -10.196 -27.124 -5.408 1.00 43.50 136 GLY A N 1
ATOM 1013 C CA . GLY A 1 136 ? -9.390 -28.103 -6.132 1.00 43.50 136 GLY A CA 1
ATOM 1014 C C . GLY A 1 136 ? -7.967 -27.667 -6.475 1.00 43.50 136 GLY A C 1
ATOM 1015 O O . GLY A 1 136 ? -7.608 -27.555 -7.640 1.00 43.50 136 GLY A O 1
ATOM 1016 N N . SER A 1 137 ? -7.086 -27.576 -5.478 1.00 39.78 137 SER A N 1
ATOM 1017 C CA . SER A 1 137 ? -5.711 -28.026 -5.710 1.00 39.78 137 SER A CA 1
ATOM 1018 C C . SER A 1 137 ? -5.021 -28.444 -4.418 1.00 39.78 137 SER A C 1
ATOM 1020 O O . SER A 1 137 ? -4.701 -27.633 -3.551 1.00 39.78 137 SER A O 1
ATOM 1022 N N . ARG A 1 138 ? -4.767 -29.752 -4.309 1.00 41.06 138 ARG A N 1
ATOM 1023 C CA . ARG A 1 138 ? -3.861 -30.388 -3.342 1.00 41.06 138 ARG A CA 1
ATOM 1024 C C . ARG A 1 138 ? -2.397 -30.040 -3.668 1.00 41.06 138 ARG A C 1
ATOM 1026 O O . ARG A 1 138 ? -1.560 -30.923 -3.813 1.00 41.06 138 ARG A O 1
ATOM 1033 N N . GLY A 1 139 ? -2.077 -28.753 -3.768 1.00 38.91 139 GLY A N 1
ATOM 1034 C CA . GLY A 1 139 ? -0.712 -28.243 -3.862 1.00 38.91 139 GLY A CA 1
ATOM 1035 C C . GLY A 1 139 ? -0.170 -27.922 -2.473 1.00 38.91 139 GLY A C 1
ATOM 1036 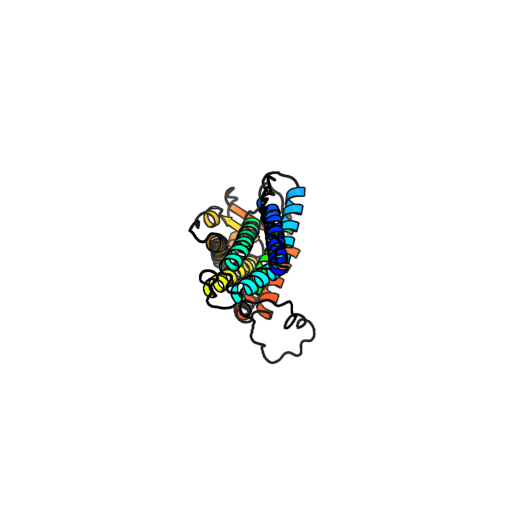O O . GLY A 1 139 ? -0.181 -26.768 -2.046 1.00 38.91 139 GLY A O 1
ATOM 1037 N N . ARG A 1 140 ? 0.283 -28.945 -1.737 1.00 42.75 140 ARG A N 1
ATOM 1038 C CA . ARG A 1 140 ? 1.112 -28.758 -0.534 1.00 42.75 140 ARG A CA 1
ATOM 1039 C C . ARG A 1 140 ? 2.406 -28.051 -0.959 1.00 42.75 140 ARG A C 1
ATOM 1041 O O . ARG A 1 140 ? 3.283 -28.691 -1.524 1.00 42.75 140 ARG A O 1
ATOM 1048 N N . GLY A 1 141 ? 2.510 -26.744 -0.721 1.00 34.91 141 GLY A N 1
ATOM 1049 C CA . GLY A 1 141 ? 3.752 -25.994 -0.956 1.00 34.91 141 GLY A CA 1
ATOM 1050 C C . GLY A 1 141 ? 3.660 -24.480 -0.755 1.00 34.91 141 GLY A C 1
ATOM 1051 O O . GLY A 1 141 ? 4.593 -23.891 -0.230 1.00 34.91 141 GLY A O 1
ATOM 1052 N N . LEU A 1 142 ? 2.529 -23.847 -1.094 1.00 46.59 142 LEU A N 1
ATOM 1053 C CA . LEU A 1 142 ? 2.333 -22.388 -0.935 1.00 46.59 142 LEU A CA 1
ATOM 1054 C C . LEU A 1 142 ? 1.066 -22.020 -0.138 1.00 46.59 142 LEU A C 1
ATOM 1056 O O . LEU A 1 142 ? 0.830 -20.859 0.178 1.00 46.59 142 LEU A O 1
ATOM 1060 N N . ALA A 1 143 ? 0.284 -23.022 0.275 1.00 39.44 143 ALA A N 1
ATOM 1061 C CA . ALA A 1 143 ? -0.909 -22.887 1.115 1.00 39.44 143 ALA A CA 1
ATOM 1062 C C . ALA A 1 143 ? -0.606 -22.628 2.611 1.00 39.44 143 ALA A C 1
ATOM 1064 O O . ALA A 1 143 ? -1.484 -22.791 3.450 1.00 39.44 143 ALA A O 1
ATOM 1065 N N . GLY A 1 144 ? 0.624 -22.237 2.964 1.00 36.22 144 GLY A N 1
ATOM 1066 C CA . GLY A 1 144 ? 1.038 -21.961 4.347 1.00 36.22 144 GLY A CA 1
ATOM 1067 C C . GLY A 1 144 ? 0.649 -20.573 4.875 1.00 36.22 144 GLY A C 1
ATOM 1068 O O . GLY A 1 144 ? 1.028 -20.225 5.987 1.00 36.22 144 GLY A O 1
ATOM 1069 N N . HIS A 1 145 ? -0.050 -19.752 4.086 1.00 43.41 145 HIS A N 1
ATOM 1070 C CA . HIS A 1 145 ? -0.511 -18.415 4.502 1.00 43.41 145 HIS A CA 1
ATOM 1071 C C . HIS A 1 145 ? -2.030 -18.229 4.443 1.00 43.41 145 HIS A C 1
ATOM 1073 O O . HIS A 1 145 ? -2.546 -17.287 5.036 1.00 43.41 145 HIS A O 1
ATOM 1079 N N . ARG A 1 146 ? -2.767 -19.135 3.789 1.00 44.81 146 ARG A N 1
ATOM 1080 C CA . ARG A 1 146 ? -4.233 -19.100 3.777 1.00 44.81 146 ARG A CA 1
ATOM 1081 C C . ARG A 1 146 ? -4.739 -19.709 5.086 1.00 44.81 146 ARG A C 1
ATOM 1083 O O . ARG A 1 146 ? -4.771 -20.927 5.226 1.00 44.81 146 ARG A O 1
ATOM 1090 N N . GLY A 1 147 ? -5.070 -18.851 6.049 1.00 46.91 147 GLY A N 1
ATOM 1091 C CA . GLY A 1 147 ? -5.532 -19.245 7.386 1.00 46.91 147 GLY A CA 1
ATOM 1092 C C . G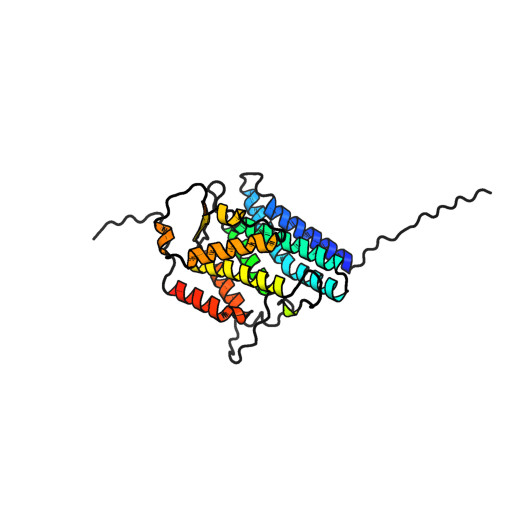LY A 1 147 ? -4.498 -19.085 8.502 1.00 46.91 147 GLY A C 1
ATOM 1093 O O . GLY A 1 147 ? -4.743 -19.538 9.618 1.00 46.91 147 GLY A O 1
ATOM 1094 N N . SER A 1 148 ? -3.357 -18.436 8.240 1.00 53.41 148 SER A N 1
ATOM 1095 C CA . SER A 1 148 ? -2.527 -17.945 9.342 1.00 53.41 148 SER A CA 1
ATOM 1096 C C . SER A 1 148 ? -3.319 -16.882 10.107 1.00 53.41 148 SER A C 1
ATOM 1098 O O . SER A 1 148 ? -3.947 -16.027 9.481 1.00 53.41 148 SER A O 1
ATOM 1100 N N . ALA A 1 149 ? -3.239 -16.878 11.441 1.00 53.69 149 ALA A N 1
ATOM 1101 C CA . ALA A 1 149 ? -3.730 -15.776 12.277 1.00 53.69 149 ALA A CA 1
ATOM 1102 C C . ALA A 1 149 ? -3.168 -14.397 11.840 1.00 53.69 149 ALA A C 1
ATOM 1104 O O . ALA A 1 149 ? -3.678 -13.346 12.238 1.00 53.69 149 ALA A O 1
ATOM 1105 N N . ASP A 1 150 ? -2.143 -14.401 10.976 1.00 68.50 150 ASP A N 1
ATOM 1106 C CA . ASP A 1 150 ? -1.532 -13.220 10.386 1.00 68.50 150 ASP A CA 1
ATOM 1107 C C . ASP A 1 150 ? -2.141 -12.680 9.080 1.00 68.50 150 ASP A C 1
ATOM 1109 O O . ASP A 1 150 ? -1.789 -11.563 8.688 1.00 68.50 150 ASP A O 1
ATOM 1113 N N . ASP A 1 151 ? -3.061 -13.389 8.416 1.00 84.69 151 ASP A N 1
ATOM 1114 C CA . ASP A 1 151 ? -3.675 -12.921 7.159 1.00 84.69 151 ASP A CA 1
ATOM 1115 C C . ASP A 1 151 ? -4.789 -11.896 7.419 1.00 84.69 151 ASP A C 1
ATOM 1117 O O . ASP A 1 151 ? -5.964 -12.217 7.288 1.00 84.69 151 ASP A O 1
ATOM 1121 N N . PHE A 1 152 ? -4.433 -10.673 7.823 1.00 91.31 152 PHE A N 1
ATOM 1122 C CA . PHE A 1 152 ? -5.372 -9.551 7.962 1.00 91.31 152 PHE A CA 1
ATOM 1123 C C . PHE A 1 152 ? -5.884 -9.073 6.590 1.00 91.31 152 PHE A C 1
ATOM 1125 O O . PHE A 1 152 ? -5.094 -8.934 5.650 1.00 91.31 152 PHE A O 1
ATOM 1132 N N . ALA A 1 153 ? -7.184 -8.801 6.477 1.00 94.06 153 ALA A N 1
ATOM 1133 C CA . ALA A 1 153 ? -7.840 -8.397 5.233 1.00 94.06 153 ALA A CA 1
ATOM 1134 C C . ALA A 1 153 ? -8.969 -7.381 5.469 1.00 94.06 153 ALA A C 1
ATOM 1136 O O . ALA A 1 153 ? -9.392 -7.159 6.604 1.00 94.06 153 ALA A O 1
ATOM 1137 N N . LEU A 1 154 ? -9.520 -6.832 4.380 1.00 94.25 154 LEU A N 1
ATOM 1138 C CA . LEU A 1 154 ? -10.614 -5.856 4.435 1.00 94.25 154 LEU A CA 1
ATOM 1139 C C . LEU A 1 154 ? -11.829 -6.374 5.211 1.00 94.25 154 LEU A C 1
ATOM 1141 O O . LEU A 1 154 ? -12.512 -5.614 5.894 1.00 94.25 154 LEU A O 1
ATOM 1145 N N . ASP A 1 155 ? -12.086 -7.677 5.116 1.00 91.75 155 ASP A N 1
ATOM 1146 C CA . ASP A 1 155 ? -13.222 -8.326 5.768 1.00 91.75 155 ASP A CA 1
ATOM 1147 C C . ASP A 1 155 ? -13.145 -8.281 7.297 1.00 91.75 155 ASP A C 1
ATOM 1149 O O . ASP A 1 155 ? -14.178 -8.392 7.950 1.00 91.75 155 ASP A O 1
ATOM 1153 N N . ASP A 1 156 ? -11.953 -8.055 7.858 1.00 92.44 156 ASP A N 1
ATOM 1154 C CA . ASP A 1 156 ? -11.750 -7.917 9.300 1.00 92.44 156 ASP A CA 1
ATOM 1155 C C . ASP A 1 156 ? -12.093 -6.513 9.816 1.00 92.44 156 ASP A C 1
ATOM 1157 O O . ASP A 1 156 ? -12.186 -6.319 11.026 1.00 92.44 156 ASP A O 1
ATOM 1161 N N . ILE A 1 157 ? -12.245 -5.522 8.932 1.00 91.94 157 ILE A N 1
ATOM 1162 C CA . ILE A 1 157 ? -12.559 -4.145 9.315 1.00 91.94 157 ILE A CA 1
ATOM 1163 C C . ILE A 1 157 ? -14.091 -3.993 9.391 1.00 91.94 157 ILE A C 1
ATOM 1165 O O . ILE A 1 157 ? -14.781 -4.224 8.383 1.00 91.94 157 ILE A O 1
ATOM 1169 N N . PRO A 1 158 ? -14.646 -3.610 10.561 1.00 92.19 158 PRO A N 1
ATOM 1170 C CA . PRO A 1 158 ? -16.075 -3.395 10.719 1.00 92.19 158 PRO A CA 1
ATOM 1171 C C . PRO A 1 158 ? -16.571 -2.267 9.816 1.00 92.19 158 PRO A C 1
ATOM 1173 O O . PRO A 1 158 ? -15.874 -1.285 9.563 1.00 92.19 158 PRO A O 1
ATOM 1176 N N . THR A 1 159 ? -17.803 -2.400 9.343 1.00 89.75 159 THR A N 1
ATOM 1177 C CA . THR A 1 159 ? -18.487 -1.366 8.563 1.00 89.75 159 THR A CA 1
ATOM 1178 C C . THR A 1 159 ? -19.142 -0.324 9.469 1.00 89.75 159 THR A C 1
ATOM 1180 O O . THR A 1 159 ? -19.474 -0.624 10.612 1.00 89.75 159 THR A O 1
ATOM 1183 N N . GLY A 1 160 ? -19.419 0.867 8.931 1.00 84.44 160 GLY A N 1
ATOM 1184 C CA . GLY A 1 160 ? -20.230 1.890 9.607 1.00 84.44 160 GLY A CA 1
ATOM 1185 C C . GLY A 1 160 ? -19.442 3.010 10.287 1.00 84.44 160 GLY A C 1
ATOM 1186 O O . GLY A 1 160 ? -20.056 3.941 10.796 1.00 84.44 160 GLY A O 1
ATOM 1187 N N . HIS A 1 161 ? -18.107 2.969 10.257 1.00 91.12 161 HIS A N 1
ATOM 1188 C CA . HIS A 1 161 ? -17.289 4.092 10.710 1.00 91.12 161 HIS A CA 1
ATOM 1189 C C . HIS A 1 161 ? -17.433 5.292 9.741 1.00 91.12 161 HIS A C 1
ATOM 1191 O O . HIS A 1 161 ? -17.398 5.089 8.525 1.00 91.12 161 HIS A O 1
ATOM 1197 N N . PRO A 1 162 ? -17.562 6.542 10.231 1.00 86.31 162 PRO A N 1
ATOM 1198 C CA . PRO A 1 162 ? -17.942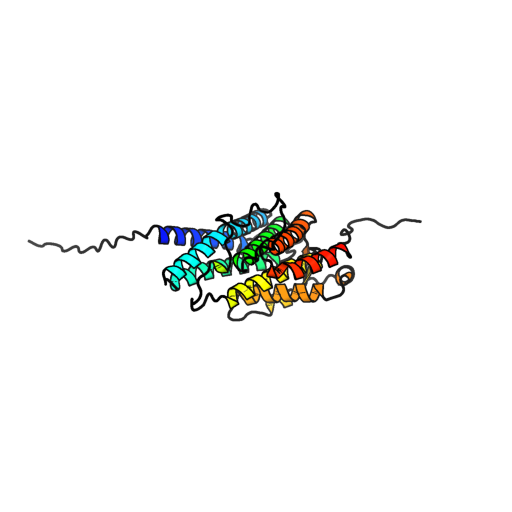 7.699 9.406 1.00 86.31 162 PRO A CA 1
ATOM 1199 C C . PRO A 1 162 ? -16.913 8.115 8.341 1.00 86.31 162 PRO A C 1
ATOM 1201 O O . PRO A 1 162 ? -17.287 8.720 7.341 1.00 86.31 162 PRO A O 1
ATOM 1204 N N . THR A 1 163 ? -15.623 7.830 8.548 1.00 86.38 163 THR A N 1
ATOM 1205 C CA . THR A 1 163 ? -14.533 8.247 7.635 1.00 86.38 163 THR A CA 1
ATOM 1206 C C . THR A 1 163 ? -13.790 7.075 6.987 1.00 86.38 163 THR A C 1
ATOM 1208 O O . THR A 1 163 ? -13.507 7.097 5.793 1.00 86.38 163 THR A O 1
ATOM 1211 N N . ILE A 1 164 ? -13.469 6.041 7.763 1.00 91.44 164 ILE A N 1
ATOM 1212 C CA . ILE A 1 164 ? -12.849 4.790 7.305 1.00 91.44 164 ILE A CA 1
ATOM 1213 C C . ILE A 1 164 ? -13.914 3.891 6.656 1.00 91.44 164 ILE A C 1
ATOM 1215 O O . ILE A 1 164 ? -14.447 2.979 7.289 1.00 91.44 164 ILE A O 1
ATOM 1219 N N . THR A 1 165 ? -14.257 4.175 5.399 1.00 91.69 165 THR A N 1
ATOM 1220 C CA . THR A 1 165 ? -15.280 3.418 4.660 1.00 91.69 165 THR A CA 1
ATOM 1221 C C . THR A 1 165 ? -14.685 2.254 3.867 1.00 91.69 165 THR A C 1
ATOM 1223 O O . THR A 1 165 ? -13.502 2.259 3.518 1.00 91.69 165 THR A O 1
ATOM 1226 N N . ARG A 1 166 ? -15.507 1.245 3.547 1.00 91.25 166 ARG A N 1
ATOM 1227 C CA . ARG A 1 166 ? -15.094 0.104 2.706 1.00 91.25 166 ARG A CA 1
ATOM 1228 C C . ARG A 1 166 ? -14.631 0.585 1.333 1.00 91.25 166 ARG A C 1
ATOM 1230 O O . ARG A 1 166 ? -13.587 0.151 0.866 1.00 91.25 166 ARG A O 1
ATOM 1237 N N . GLU A 1 167 ? -15.359 1.526 0.745 1.00 90.88 167 GLU A N 1
ATOM 1238 C CA . GLU A 1 167 ? -15.107 2.072 -0.589 1.00 90.88 167 GLU A CA 1
ATOM 1239 C C . GLU A 1 167 ? -13.753 2.785 -0.652 1.00 90.88 167 GLU A C 1
ATOM 1241 O O . GLU A 1 167 ? -13.007 2.625 -1.619 1.00 90.88 167 GLU A O 1
ATOM 1246 N N . LEU A 1 168 ? -13.404 3.538 0.400 1.00 90.56 168 LEU A N 1
ATOM 1247 C CA . LEU A 1 168 ? -12.094 4.173 0.520 1.00 90.56 168 LEU A CA 1
ATOM 1248 C C . LEU A 1 168 ? -10.986 3.116 0.530 1.00 90.56 168 LEU A C 1
ATOM 1250 O O . LEU A 1 168 ? -10.027 3.223 -0.230 1.00 90.56 168 LEU A O 1
ATOM 1254 N N . LEU A 1 169 ? -11.113 2.092 1.375 1.00 93.31 169 LEU A N 1
ATOM 1255 C CA . LEU A 1 169 ? -10.093 1.053 1.511 1.00 93.31 169 LEU A CA 1
ATOM 1256 C C . LEU A 1 169 ? -9.944 0.215 0.232 1.00 93.31 169 LEU A C 1
ATOM 1258 O O . LEU A 1 169 ? -8.819 -0.037 -0.194 1.00 93.31 169 LEU A O 1
ATOM 1262 N N . GLU A 1 170 ? -11.053 -0.146 -0.416 1.00 92.75 170 GLU A N 1
ATOM 1263 C CA . GLU A 1 170 ? -11.051 -0.858 -1.700 1.00 92.75 170 GLU A CA 1
ATOM 1264 C C . GLU A 1 170 ? -10.381 -0.021 -2.797 1.00 92.75 170 GLU A C 1
ATOM 1266 O O . GLU A 1 170 ? -9.505 -0.527 -3.497 1.00 92.75 170 GLU A O 1
ATOM 1271 N N . SER A 1 171 ? -10.690 1.279 -2.876 1.00 91.12 171 SER A N 1
ATOM 1272 C CA . SER A 1 171 ? -10.045 2.193 -3.831 1.00 91.12 171 SER A CA 1
ATOM 1273 C C . SER A 1 171 ? -8.532 2.263 -3.613 1.00 91.12 171 SER A C 1
ATOM 1275 O O . SER A 1 171 ? -7.747 2.233 -4.559 1.00 91.12 171 SER A O 1
ATOM 1277 N N . LEU A 1 172 ? -8.089 2.327 -2.354 1.00 90.81 172 LEU A N 1
ATOM 1278 C CA . LEU A 1 172 ? -6.664 2.334 -2.020 1.00 90.81 172 LEU A CA 1
ATOM 1279 C C . LEU A 1 172 ? -5.975 1.029 -2.413 1.00 90.81 172 LEU A C 1
ATOM 1281 O O . LEU A 1 172 ? -4.843 1.065 -2.908 1.00 90.81 172 LEU A O 1
ATOM 1285 N N . ALA A 1 173 ? -6.641 -0.108 -2.208 1.00 93.44 173 ALA A N 1
ATOM 1286 C CA . ALA A 1 173 ? -6.140 -1.405 -2.634 1.00 93.44 173 ALA A CA 1
ATOM 1287 C C . ALA A 1 173 ? -6.006 -1.477 -4.160 1.00 93.44 173 ALA A C 1
ATOM 1289 O O . ALA A 1 173 ? -4.971 -1.906 -4.665 1.00 93.44 173 ALA A O 1
ATOM 1290 N N . GLU A 1 174 ? -7.013 -1.005 -4.893 1.00 92.62 174 GLU A N 1
ATOM 1291 C CA . GLU A 1 174 ? -7.035 -0.993 -6.355 1.00 92.62 174 GLU A CA 1
ATOM 1292 C C . GLU A 1 174 ? -5.944 -0.095 -6.950 1.00 92.62 174 GLU A C 1
ATOM 1294 O O . GLU A 1 174 ? -5.179 -0.542 -7.810 1.00 92.62 174 GLU A O 1
ATOM 1299 N N . PHE A 1 175 ? -5.781 1.135 -6.450 1.00 90.38 175 PHE A N 1
ATOM 1300 C CA . PHE A 1 175 ? -4.697 2.012 -6.906 1.00 90.38 175 PHE A CA 1
ATOM 1301 C C . PHE A 1 175 ? -3.317 1.436 -6.563 1.00 90.38 175 PHE A C 1
ATOM 1303 O O . PHE A 1 175 ? -2.419 1.441 -7.404 1.00 90.38 175 PHE A O 1
ATOM 1310 N N . SER A 1 176 ? -3.151 0.864 -5.367 1.00 91.38 176 SER A N 1
ATOM 1311 C CA . SER A 1 176 ? -1.900 0.206 -4.961 1.00 91.38 176 SER A CA 1
ATOM 1312 C C . SER A 1 176 ? -1.568 -1.000 -5.850 1.00 91.38 176 SER A C 1
ATOM 1314 O O . SER A 1 176 ? -0.423 -1.174 -6.274 1.00 91.38 176 SER A O 1
ATOM 1316 N N . PHE A 1 177 ? -2.570 -1.818 -6.181 1.00 93.94 177 PHE A N 1
ATOM 1317 C CA . PHE A 1 177 ? -2.416 -2.940 -7.103 1.00 93.94 177 PHE A CA 1
ATOM 1318 C C . PHE A 1 177 ? -2.044 -2.458 -8.506 1.00 93.94 177 PHE A C 1
ATOM 1320 O O . PHE A 1 177 ? -1.136 -3.007 -9.127 1.00 93.94 177 PHE A O 1
ATOM 1327 N N . THR A 1 178 ? -2.688 -1.392 -8.975 1.00 90.06 178 THR A N 1
ATOM 1328 C CA . THR A 1 178 ? -2.423 -0.788 -10.283 1.00 90.06 178 THR A CA 1
ATOM 1329 C C . THR A 1 178 ? -0.985 -0.283 -10.396 1.00 90.06 178 THR A C 1
ATOM 1331 O O . THR A 1 178 ? -0.337 -0.536 -11.412 1.00 90.06 178 THR A O 1
ATOM 1334 N N . VAL A 1 179 ? -0.442 0.344 -9.344 1.00 87.12 179 VAL A N 1
ATOM 1335 C CA . VAL A 1 179 ? 0.978 0.736 -9.286 1.00 87.12 179 VAL A CA 1
ATOM 1336 C C . VAL A 1 179 ? 1.891 -0.483 -9.461 1.00 87.12 179 VAL A C 1
ATOM 1338 O O . VAL A 1 179 ? 2.805 -0.451 -10.284 1.00 87.12 179 VAL A O 1
ATOM 1341 N N . LEU A 1 180 ? 1.642 -1.583 -8.737 1.00 89.81 180 LEU A N 1
ATOM 1342 C CA . LEU A 1 180 ? 2.435 -2.815 -8.875 1.00 89.81 180 LEU A CA 1
ATOM 1343 C C . LEU A 1 180 ? 2.300 -3.444 -10.264 1.00 89.81 180 LEU A C 1
ATOM 1345 O O . LEU A 1 180 ? 3.292 -3.907 -10.827 1.00 89.81 180 LEU A O 1
ATOM 1349 N N . ARG A 1 181 ? 1.084 -3.462 -10.817 1.00 89.69 181 ARG A N 1
ATOM 1350 C CA . ARG A 1 181 ? 0.808 -4.016 -12.142 1.00 89.69 181 ARG A CA 1
ATOM 1351 C C . ARG A 1 181 ? 1.545 -3.239 -13.219 1.00 89.69 181 ARG A C 1
ATOM 1353 O O . ARG A 1 181 ? 2.326 -3.833 -13.957 1.00 89.69 181 ARG A O 1
ATOM 1360 N N . GLY A 1 182 ? 1.348 -1.925 -13.277 1.00 83.12 182 GLY A N 1
ATOM 1361 C CA . GLY A 1 182 ? 1.998 -1.102 -14.287 1.00 83.12 182 GLY A CA 1
ATOM 1362 C C . GLY A 1 182 ? 3.518 -1.131 -14.145 1.00 83.12 182 GLY A C 1
ATOM 1363 O O . GLY A 1 182 ? 4.212 -1.210 -15.152 1.00 83.12 182 GLY A O 1
ATOM 1364 N N . LEU A 1 183 ? 4.050 -1.228 -12.920 1.00 82.50 183 LEU A N 1
ATOM 1365 C CA . LEU A 1 183 ? 5.477 -1.453 -12.687 1.00 82.50 183 LEU A CA 1
ATOM 1366 C C . LEU A 1 183 ? 5.997 -2.763 -13.310 1.00 82.50 183 LEU A C 1
ATOM 1368 O O . LEU A 1 183 ? 7.115 -2.805 -13.832 1.00 82.50 183 LEU A O 1
ATOM 1372 N N . VAL A 1 184 ? 5.212 -3.840 -13.259 1.00 86.12 184 VAL A N 1
ATOM 1373 C CA . VAL A 1 184 ? 5.569 -5.108 -13.906 1.00 86.12 184 VAL A CA 1
ATOM 1374 C C . VAL A 1 184 ? 5.495 -4.994 -15.427 1.00 86.12 184 VAL A C 1
ATOM 1376 O O . VAL A 1 184 ? 6.418 -5.456 -16.107 1.00 86.12 184 VAL A O 1
ATOM 1379 N N . GLU A 1 185 ? 4.456 -4.339 -15.946 1.00 83.25 185 GLU A N 1
ATOM 1380 C CA . GLU A 1 185 ? 4.218 -4.148 -17.383 1.00 83.25 185 GLU A CA 1
ATOM 1381 C C . GLU A 1 185 ? 5.316 -3.312 -18.048 1.00 83.25 185 GLU A C 1
ATOM 1383 O O . GLU A 1 185 ? 5.825 -3.703 -19.097 1.00 83.25 185 GLU A O 1
ATOM 1388 N N . VAL A 1 186 ? 5.776 -2.241 -17.395 1.00 75.88 186 VAL A N 1
ATOM 1389 C CA . VAL A 1 186 ? 6.900 -1.415 -17.874 1.00 75.88 186 VAL A CA 1
ATOM 1390 C C . VAL A 1 186 ? 8.274 -2.062 -17.651 1.00 75.88 186 VAL A C 1
ATOM 1392 O O . VAL A 1 186 ? 9.303 -1.510 -18.020 1.00 75.88 186 VAL A O 1
ATOM 1395 N N . GLY A 1 187 ? 8.340 -3.261 -17.063 1.00 74.75 187 GLY A N 1
ATOM 1396 C CA . GLY A 1 187 ? 9.610 -3.968 -16.889 1.00 74.75 187 GLY A CA 1
ATOM 1397 C C . GLY A 1 187 ? 10.449 -3.519 -15.701 1.00 74.75 187 GLY A C 1
ATOM 1398 O O . GLY A 1 187 ? 11.656 -3.747 -15.700 1.00 74.75 187 GLY A O 1
ATOM 1399 N N . GLY A 1 188 ? 9.845 -2.870 -14.705 1.00 72.31 188 GLY A N 1
ATOM 1400 C CA . GLY A 1 188 ? 10.564 -2.350 -13.546 1.00 72.31 188 GLY A CA 1
ATOM 1401 C C . GLY A 1 188 ? 11.321 -1.057 -13.828 1.00 72.31 188 GLY A C 1
ATOM 1402 O O . GLY A 1 188 ? 12.023 -0.564 -12.946 1.00 72.31 188 GLY A O 1
ATOM 1403 N N . GLN A 1 189 ? 11.203 -0.523 -15.042 1.00 73.00 189 GLN A N 1
ATOM 1404 C CA . GLN A 1 189 ? 11.886 0.679 -15.488 1.00 73.00 189 GLN A CA 1
ATOM 1405 C C . GLN A 1 189 ? 10.837 1.603 -16.081 1.00 73.00 189 GLN A C 1
ATOM 1407 O O . GLN A 1 189 ? 10.139 1.220 -17.011 1.00 73.00 189 GLN A O 1
ATOM 1412 N N . THR A 1 190 ? 10.674 2.782 -15.495 1.00 67.56 190 THR A N 1
ATOM 1413 C CA . THR A 1 190 ? 9.774 3.793 -16.025 1.00 67.56 190 THR A CA 1
ATOM 1414 C C . THR A 1 190 ? 10.332 5.189 -15.864 1.00 67.56 190 THR A C 1
ATOM 1416 O O . THR A 1 190 ? 11.152 5.443 -14.983 1.00 67.56 190 THR A O 1
ATOM 1419 N N . ARG A 1 191 ? 9.858 6.098 -16.703 1.00 68.00 191 ARG A N 1
ATOM 1420 C CA . ARG A 1 191 ? 10.144 7.510 -16.594 1.00 68.00 191 ARG A CA 1
ATOM 1421 C C . ARG A 1 191 ? 8.854 8.263 -16.331 1.00 68.00 191 ARG A C 1
ATOM 1423 O O . ARG A 1 191 ? 7.949 8.226 -17.156 1.00 68.00 191 ARG A O 1
ATOM 1430 N N . ILE A 1 192 ? 8.768 8.904 -15.169 1.00 64.25 192 ILE A N 1
ATOM 1431 C CA . ILE A 1 192 ? 7.547 9.570 -14.706 1.00 64.25 192 ILE A CA 1
ATOM 1432 C C . ILE A 1 192 ? 7.784 11.076 -14.705 1.00 64.25 192 ILE A C 1
ATOM 1434 O O . ILE A 1 192 ? 8.684 11.563 -14.023 1.00 64.25 192 ILE A O 1
ATOM 1438 N N . GLU A 1 193 ? 6.989 11.829 -15.458 1.00 61.94 193 GLU A N 1
ATOM 1439 C CA . GLU A 1 193 ? 7.033 13.289 -15.396 1.00 61.94 193 GLU A CA 1
ATOM 1440 C C . GLU A 1 193 ? 6.604 13.772 -14.005 1.00 61.94 193 GLU A C 1
ATOM 1442 O O . GLU A 1 193 ? 5.562 13.370 -13.481 1.00 61.94 193 GLU A O 1
ATOM 1447 N N . ARG A 1 194 ? 7.403 14.648 -13.385 1.00 61.41 194 ARG A N 1
ATOM 1448 C CA . ARG A 1 194 ? 7.128 15.149 -12.028 1.00 61.41 194 ARG A CA 1
ATOM 1449 C C . ARG A 1 194 ? 5.798 15.914 -11.946 1.00 61.41 194 ARG A C 1
ATOM 1451 O O . ARG A 1 194 ? 5.099 15.819 -10.940 1.00 61.41 194 ARG A O 1
ATOM 1458 N N . SER A 1 195 ? 5.416 16.587 -13.030 1.00 58.97 195 SER A N 1
ATOM 1459 C CA . SER A 1 195 ? 4.132 17.281 -13.198 1.00 58.97 195 SER A CA 1
ATOM 1460 C C . SER A 1 195 ? 2.919 16.367 -12.979 1.00 58.97 195 SER A C 1
ATOM 1462 O O . SER A 1 195 ? 1.919 16.814 -12.424 1.00 58.97 195 SER A O 1
ATOM 1464 N N . VAL A 1 196 ? 3.010 15.085 -13.349 1.00 57.84 196 VAL A N 1
ATOM 1465 C CA . VAL A 1 196 ? 1.927 14.099 -13.182 1.00 57.84 196 VAL A CA 1
ATOM 1466 C C . VAL A 1 196 ? 1.714 13.744 -11.707 1.00 57.84 196 VAL A C 1
ATOM 1468 O O . VAL A 1 196 ? 0.594 13.452 -11.296 1.00 57.84 196 VAL A O 1
ATOM 1471 N N . ILE A 1 197 ? 2.769 13.812 -10.890 1.00 57.31 197 ILE A N 1
ATOM 1472 C CA . ILE A 1 197 ? 2.711 13.524 -9.450 1.00 57.31 197 ILE A CA 1
ATOM 1473 C C . ILE A 1 197 ? 2.236 14.757 -8.661 1.00 57.31 197 ILE A C 1
ATOM 1475 O O . ILE A 1 197 ? 1.505 14.621 -7.683 1.00 57.31 197 ILE A O 1
ATOM 1479 N N . GLU A 1 198 ? 2.619 15.964 -9.085 1.00 54.09 198 GLU A N 1
ATOM 1480 C CA . GLU A 1 198 ? 2.327 17.216 -8.366 1.00 54.09 198 GLU A CA 1
ATOM 1481 C C . GLU A 1 198 ? 0.924 17.796 -8.649 1.00 54.09 198 GLU A C 1
ATOM 1483 O O . GLU A 1 198 ? 0.420 18.597 -7.862 1.00 54.09 198 GLU A O 1
ATOM 1488 N N . ALA A 1 199 ? 0.253 17.385 -9.732 1.00 43.59 199 ALA A N 1
ATOM 1489 C CA . ALA A 1 199 ? -1.007 17.988 -10.190 1.00 43.59 199 ALA A CA 1
ATOM 1490 C C . ALA A 1 199 ? -2.269 17.648 -9.361 1.00 43.59 199 ALA A C 1
ATOM 1492 O O . ALA A 1 199 ? -3.333 18.202 -9.636 1.00 43.59 199 ALA A O 1
ATOM 1493 N N . SER A 1 200 ? -2.198 16.765 -8.358 1.00 42.75 200 SER A N 1
ATOM 1494 C CA . SER A 1 200 ? -3.396 16.195 -7.711 1.00 42.75 200 SER A CA 1
ATOM 1495 C C . SER A 1 200 ? -3.625 16.622 -6.256 1.00 42.75 200 SER A C 1
ATOM 1497 O O . SER A 1 200 ? -4.194 15.857 -5.493 1.00 42.75 200 SER A O 1
ATOM 1499 N N . ALA A 1 201 ? -3.209 17.812 -5.817 1.00 39.53 201 ALA A N 1
ATOM 1500 C CA . ALA A 1 201 ? -3.416 18.231 -4.424 1.00 39.53 201 ALA A CA 1
ATOM 1501 C C . ALA A 1 201 ? -4.875 18.663 -4.136 1.00 39.53 201 ALA A C 1
ATOM 1503 O O . ALA A 1 201 ? -5.235 19.825 -4.325 1.00 39.53 201 ALA A O 1
ATOM 1504 N N . THR A 1 202 ? -5.707 17.752 -3.618 1.00 41.66 202 THR A N 1
ATOM 1505 C CA . THR A 1 202 ? -7.001 18.062 -2.986 1.00 41.66 202 THR A CA 1
ATOM 1506 C C . THR A 1 202 ? -7.070 17.523 -1.547 1.00 41.66 202 THR A C 1
ATOM 1508 O O . THR A 1 202 ? -6.068 17.145 -0.939 1.00 41.66 202 THR A O 1
ATOM 1511 N N . SER A 1 203 ? -8.246 17.597 -0.916 1.00 42.28 203 SER A N 1
ATOM 1512 C CA . SER A 1 203 ? -8.458 17.374 0.521 1.00 42.28 203 SER A CA 1
ATOM 1513 C C . SER A 1 203 ? -8.178 15.941 1.007 1.00 42.28 203 SER A C 1
ATOM 1515 O O . SER A 1 203 ? -8.221 15.709 2.214 1.00 42.28 203 SER A O 1
ATOM 1517 N N . ASN A 1 204 ? -7.886 14.985 0.112 1.00 57.00 204 ASN A N 1
ATOM 1518 C CA . ASN A 1 204 ? -7.650 13.579 0.443 1.00 57.00 204 ASN A CA 1
ATOM 1519 C C . ASN A 1 204 ? -6.253 13.129 -0.020 1.00 57.00 204 ASN A C 1
ATOM 1521 O O . ASN A 1 204 ? -6.100 12.327 -0.944 1.00 57.00 204 ASN A O 1
ATOM 1525 N N . ARG A 1 205 ? -5.233 13.650 0.682 1.00 64.12 205 ARG A N 1
ATOM 1526 C CA . ARG A 1 205 ? -3.788 13.535 0.383 1.00 64.12 205 ARG A CA 1
ATOM 1527 C C . ARG A 1 205 ? -3.310 12.122 0.018 1.00 64.12 205 ARG A C 1
ATOM 1529 O O . ARG A 1 205 ? -2.328 11.978 -0.700 1.00 64.12 205 ARG A O 1
ATOM 1536 N N . LEU A 1 206 ? -3.983 11.084 0.517 1.00 64.62 206 LEU A N 1
ATOM 1537 C CA . LEU A 1 206 ? -3.648 9.688 0.248 1.00 64.62 206 LEU A CA 1
ATOM 1538 C C . LEU A 1 206 ? -4.058 9.229 -1.157 1.00 64.62 206 LEU A C 1
ATOM 1540 O O . LEU A 1 206 ? -3.222 8.710 -1.896 1.00 64.62 206 LEU A O 1
ATOM 1544 N N . ILE A 1 207 ? -5.330 9.413 -1.528 1.00 67.75 207 ILE A N 1
ATOM 1545 C CA . ILE A 1 207 ? -5.799 9.091 -2.886 1.00 67.75 207 ILE A CA 1
ATOM 1546 C C . ILE A 1 207 ? -5.050 9.970 -3.882 1.00 67.75 207 ILE A C 1
ATOM 1548 O O . ILE A 1 207 ? -4.574 9.477 -4.897 1.00 67.75 207 ILE A O 1
ATOM 1552 N N . ASP A 1 208 ? -4.857 11.232 -3.528 1.00 65.69 208 ASP A N 1
ATOM 1553 C CA . ASP A 1 208 ? -4.115 12.220 -4.302 1.00 65.69 208 ASP A CA 1
ATOM 1554 C C . ASP A 1 208 ? -2.636 11.863 -4.522 1.00 65.69 208 ASP A C 1
ATOM 1556 O O . ASP A 1 208 ? -2.016 12.386 -5.439 1.00 65.69 208 ASP A O 1
ATOM 1560 N N . CYS A 1 209 ? -2.065 10.946 -3.736 1.00 67.00 209 CYS A N 1
ATOM 1561 C CA . CYS A 1 209 ? -0.706 10.444 -3.937 1.00 67.00 209 CYS A CA 1
ATOM 1562 C C . CYS A 1 209 ? -0.681 9.156 -4.778 1.00 67.00 209 CYS A C 1
ATOM 1564 O O . CYS A 1 209 ? 0.081 9.047 -5.739 1.00 67.00 209 CYS A O 1
ATOM 1566 N N . ILE A 1 210 ? -1.520 8.169 -4.444 1.00 71.00 210 ILE A N 1
ATOM 1567 C CA . ILE A 1 210 ? -1.467 6.841 -5.084 1.00 71.00 210 ILE A CA 1
ATOM 1568 C C . ILE A 1 210 ? -2.182 6.841 -6.438 1.00 71.00 210 ILE A C 1
ATOM 1570 O O . ILE A 1 210 ? -1.732 6.176 -7.368 1.00 71.00 210 ILE A O 1
ATOM 1574 N N . LYS A 1 211 ? -3.286 7.582 -6.581 1.00 76.56 211 LYS A N 1
ATOM 1575 C CA . LYS A 1 211 ? -4.080 7.594 -7.814 1.00 76.56 211 LYS A CA 1
ATOM 1576 C C . LYS A 1 211 ? -3.307 8.179 -9.000 1.00 76.56 211 LYS A C 1
ATOM 1578 O O . LYS A 1 211 ? -3.292 7.511 -10.031 1.00 76.56 211 LYS A O 1
ATOM 1583 N N . PRO A 1 212 ? -2.624 9.336 -8.910 1.00 69.94 212 PRO A N 1
ATOM 1584 C CA . PRO A 1 212 ? -1.827 9.829 -10.034 1.00 69.94 212 PRO A CA 1
ATOM 1585 C C . PRO A 1 212 ? -0.687 8.882 -10.393 1.00 69.94 212 PRO A C 1
ATOM 1587 O O . PRO A 1 212 ? -0.421 8.668 -11.569 1.00 69.94 212 PRO A O 1
ATOM 1590 N N . ALA A 1 213 ? -0.067 8.243 -9.396 1.00 68.38 213 ALA A N 1
ATOM 1591 C CA . ALA A 1 213 ? 0.945 7.221 -9.633 1.00 68.38 213 ALA A CA 1
ATOM 1592 C C . ALA A 1 213 ? 0.368 6.029 -10.410 1.00 68.38 213 ALA A C 1
ATOM 1594 O O . ALA A 1 213 ? 0.935 5.612 -11.416 1.00 68.38 213 ALA A O 1
ATOM 1595 N N . ALA A 1 214 ? -0.783 5.511 -9.975 1.00 76.94 214 ALA A N 1
ATOM 1596 C CA . ALA A 1 214 ? -1.494 4.432 -10.647 1.00 76.94 214 ALA A CA 1
ATOM 1597 C C . ALA A 1 214 ? -1.841 4.802 -12.098 1.00 76.94 214 ALA A C 1
ATOM 1599 O O . ALA A 1 214 ? -1.576 4.015 -13.003 1.00 76.94 214 ALA A O 1
ATOM 1600 N N . LEU A 1 215 ? -2.375 6.005 -12.324 1.00 76.00 215 LEU A N 1
ATOM 1601 C CA . LEU A 1 215 ? -2.714 6.508 -13.656 1.00 76.00 215 LEU A CA 1
ATOM 1602 C C . LEU A 1 215 ? -1.473 6.678 -14.541 1.00 76.00 215 LEU A C 1
ATOM 1604 O O . LEU A 1 215 ? -1.477 6.196 -15.666 1.00 76.00 215 LEU A O 1
ATOM 1608 N N . ALA A 1 216 ? -0.380 7.241 -14.022 1.00 70.69 216 ALA A N 1
ATOM 1609 C CA . ALA A 1 216 ? 0.873 7.369 -14.767 1.00 70.69 216 ALA A CA 1
ATOM 1610 C C . ALA A 1 216 ? 1.386 6.001 -15.242 1.00 70.69 216 ALA A C 1
ATOM 1612 O O . ALA A 1 216 ? 1.753 5.820 -16.401 1.00 70.69 216 ALA A O 1
ATOM 1613 N N . PHE A 1 217 ? 1.372 5.008 -14.352 1.00 71.19 217 PHE A N 1
ATOM 1614 C CA . PHE A 1 217 ? 1.773 3.646 -14.686 1.00 71.19 217 PHE A CA 1
ATOM 1615 C C . PHE A 1 217 ? 0.830 2.976 -15.701 1.00 71.19 217 PHE A C 1
ATOM 1617 O O . PHE A 1 217 ? 1.304 2.203 -16.533 1.00 71.19 217 PHE A O 1
ATOM 1624 N N . LEU A 1 218 ? -0.473 3.280 -15.673 1.00 72.19 218 LEU A N 1
ATOM 1625 C CA . LEU A 1 218 ? -1.444 2.819 -16.673 1.00 72.19 218 LEU A CA 1
ATOM 1626 C C . LEU A 1 218 ? -1.217 3.450 -18.048 1.00 72.19 218 LEU A C 1
ATOM 1628 O O . LEU A 1 218 ? -1.224 2.746 -19.059 1.00 72.19 218 LEU A O 1
ATOM 1632 N N . ASP A 1 219 ? -0.994 4.759 -18.089 1.00 70.50 219 ASP A N 1
ATOM 1633 C CA . ASP A 1 219 ? -0.736 5.500 -19.324 1.00 70.50 219 ASP A CA 1
ATOM 1634 C C . ASP A 1 219 ? 0.553 5.001 -19.987 1.00 70.50 219 ASP A C 1
ATOM 1636 O O . ASP A 1 219 ? 0.600 4.755 -21.193 1.00 70.50 219 ASP A O 1
ATOM 1640 N N . LEU A 1 220 ? 1.584 4.734 -19.185 1.00 67.25 220 LEU A N 1
ATOM 1641 C CA . LEU A 1 220 ? 2.848 4.170 -19.654 1.00 67.25 220 LEU A CA 1
ATOM 1642 C C . LEU A 1 220 ? 2.716 2.719 -20.129 1.00 67.25 220 LEU A C 1
ATOM 1644 O O . LEU A 1 220 ? 3.372 2.338 -21.093 1.00 67.25 220 LEU A O 1
ATOM 1648 N N . ALA A 1 221 ? 1.883 1.907 -19.474 1.00 62.94 221 ALA A N 1
ATOM 1649 C CA . ALA A 1 221 ? 1.646 0.521 -19.876 1.00 62.94 221 ALA A CA 1
ATOM 1650 C C . ALA A 1 221 ? 0.735 0.391 -21.112 1.00 62.94 221 ALA A C 1
ATOM 1652 O O . ALA A 1 221 ? 0.802 -0.617 -21.818 1.00 62.94 221 ALA A O 1
ATOM 1653 N N . SER A 1 222 ? -0.127 1.382 -21.358 1.00 63.31 222 SER A N 1
ATOM 1654 C CA . SER A 1 222 ? -0.996 1.455 -22.542 1.00 63.31 222 SER A CA 1
ATOM 1655 C C . SER A 1 222 ? -0.307 2.098 -23.750 1.00 63.31 222 SER A C 1
ATOM 1657 O O . SER A 1 222 ? -0.641 1.777 -24.892 1.00 63.31 222 SER A O 1
ATOM 1659 N N . SER A 1 223 ? 0.689 2.949 -23.508 1.00 60.38 223 SER A N 1
ATOM 1660 C CA . SER A 1 223 ? 1.596 3.468 -24.529 1.00 60.38 223 SER A CA 1
ATOM 1661 C C . SER A 1 223 ? 2.573 2.378 -24.986 1.00 60.38 223 SER A C 1
ATOM 1663 O O . SER A 1 223 ? 2.975 1.511 -24.214 1.00 60.38 223 SER A O 1
ATOM 1665 N N . ASN A 1 224 ? 2.945 2.388 -26.268 1.00 51.72 224 ASN A N 1
ATOM 1666 C CA . ASN A 1 224 ? 3.776 1.346 -26.882 1.00 51.72 224 ASN A CA 1
ATOM 1667 C C . ASN A 1 224 ? 5.071 1.115 -26.058 1.00 51.72 224 ASN A C 1
ATOM 1669 O O . ASN A 1 224 ? 5.796 2.083 -25.825 1.00 51.72 224 ASN A O 1
ATOM 1673 N N . PRO A 1 225 ? 5.423 -0.121 -25.649 1.00 50.72 225 PRO A N 1
ATOM 1674 C CA . PRO A 1 225 ? 6.556 -0.398 -24.749 1.00 50.72 225 PRO A CA 1
ATOM 1675 C C . PRO A 1 225 ? 7.939 -0.028 -25.322 1.00 50.72 225 PRO A C 1
ATOM 1677 O O . PRO A 1 225 ? 8.937 -0.070 -24.603 1.00 50.72 225 PRO A O 1
ATOM 1680 N N . GLU A 1 226 ? 8.009 0.365 -26.597 1.00 48.91 226 GLU A N 1
ATOM 1681 C CA . GLU A 1 226 ? 9.195 0.948 -27.239 1.00 48.91 226 GLU A CA 1
ATOM 1682 C C . GLU A 1 226 ? 9.467 2.406 -26.823 1.00 48.91 226 GLU A C 1
ATOM 1684 O O . GLU A 1 226 ? 10.539 2.928 -27.117 1.00 48.91 226 GLU A O 1
ATOM 1689 N N . TYR A 1 227 ? 8.562 3.057 -26.078 1.00 39.97 227 TYR A N 1
ATOM 1690 C CA . TYR A 1 227 ? 8.749 4.431 -25.587 1.00 39.97 227 TYR A CA 1
ATOM 1691 C C . TYR A 1 227 ? 10.038 4.607 -24.755 1.00 39.97 227 TYR A C 1
ATOM 1693 O O . TYR A 1 227 ? 10.574 5.706 -24.650 1.00 39.97 227 TYR A O 1
ATOM 1701 N N . TYR A 1 228 ? 10.592 3.527 -24.194 1.00 45.03 228 TYR A N 1
ATOM 1702 C CA . TYR A 1 228 ? 11.800 3.577 -23.365 1.00 45.03 228 TYR A CA 1
ATOM 1703 C C . TYR A 1 228 ? 13.109 3.808 -24.116 1.00 45.03 228 TYR A C 1
ATOM 1705 O O . TYR A 1 228 ? 14.063 4.299 -23.514 1.00 45.03 228 TYR A O 1
ATOM 1713 N N . THR A 1 229 ? 13.198 3.473 -25.403 1.00 43.72 229 THR A N 1
ATOM 1714 C CA . THR A 1 229 ? 14.455 3.628 -26.154 1.00 43.72 229 THR A CA 1
ATOM 1715 C C . THR A 1 229 ? 14.583 4.987 -26.838 1.00 43.72 229 THR A C 1
ATOM 1717 O O . THR A 1 229 ? 15.679 5.333 -27.277 1.00 43.72 229 THR A O 1
ATOM 1720 N N . THR A 1 230 ? 13.504 5.777 -26.913 1.00 39.78 230 THR A N 1
ATOM 1721 C CA . THR A 1 230 ? 13.449 6.977 -27.765 1.00 39.78 230 THR A CA 1
ATOM 1722 C C . THR A 1 230 ? 13.120 8.286 -27.051 1.00 39.78 230 THR A C 1
ATOM 1724 O O . THR A 1 230 ? 13.233 9.334 -27.685 1.00 39.78 230 THR A O 1
ATOM 1727 N N . VAL A 1 231 ? 12.729 8.289 -25.768 1.00 40.25 231 VAL A N 1
ATOM 1728 C CA . VAL A 1 231 ? 12.409 9.550 -25.068 1.00 40.25 231 VAL A CA 1
ATOM 1729 C C . VAL A 1 231 ? 13.704 10.311 -24.723 1.00 40.25 231 VAL A C 1
ATOM 1731 O O . VAL A 1 231 ? 14.525 9.800 -23.953 1.00 40.25 231 VAL A O 1
ATOM 1734 N N . PRO A 1 232 ? 13.911 11.539 -25.247 1.00 40.56 232 PRO A N 1
ATOM 1735 C CA . PRO A 1 232 ? 15.084 12.362 -24.946 1.00 40.56 232 PRO A CA 1
ATOM 1736 C C . PRO A 1 232 ? 15.220 12.614 -23.445 1.00 40.56 232 PRO A C 1
ATOM 1738 O O . PRO A 1 232 ? 14.213 12.775 -22.761 1.00 40.56 232 PRO A O 1
ATOM 1741 N N . LYS A 1 233 ? 16.449 12.699 -22.919 1.00 50.19 233 LYS A N 1
ATOM 1742 C CA . LYS A 1 233 ? 16.751 13.008 -21.506 1.00 50.19 233 LYS A CA 1
ATOM 1743 C C . LYS A 1 233 ? 16.239 14.401 -21.078 1.00 50.19 233 LYS A C 1
ATOM 1745 O O . LYS A 1 233 ? 17.011 15.339 -20.962 1.00 50.19 233 LYS A O 1
ATOM 1750 N N . ASP A 1 234 ? 14.942 14.533 -20.821 1.00 51.25 234 ASP A N 1
ATOM 1751 C CA . ASP A 1 234 ? 14.331 15.624 -20.055 1.00 51.25 234 ASP A CA 1
ATOM 1752 C C . ASP A 1 234 ? 14.789 15.664 -18.566 1.00 51.25 234 ASP A C 1
ATOM 1754 O O . ASP A 1 234 ? 14.436 14.792 -17.770 1.00 51.25 234 ASP A O 1
ATOM 1758 N N . PRO A 1 235 ? 15.544 16.674 -18.123 1.00 51.69 235 PRO A N 1
ATOM 1759 C CA . PRO A 1 235 ? 16.000 16.767 -16.733 1.00 51.69 235 PRO A CA 1
ATOM 1760 C C . PRO A 1 235 ? 14.871 16.851 -15.682 1.00 51.69 235 PRO A C 1
ATOM 1762 O O . PRO A 1 235 ? 15.160 16.755 -14.491 1.00 51.69 235 PRO A O 1
ATOM 1765 N N . THR A 1 236 ? 13.607 17.027 -16.085 1.00 52.03 236 THR A N 1
ATOM 1766 C CA . THR A 1 236 ? 12.447 17.130 -15.183 1.00 52.03 236 THR A CA 1
ATOM 1767 C C . THR A 1 236 ? 11.723 15.806 -14.912 1.00 52.03 236 THR A C 1
ATOM 1769 O O . THR A 1 236 ? 10.885 15.734 -14.008 1.00 52.03 236 THR A O 1
ATOM 1772 N N . ALA A 1 237 ? 12.056 14.743 -15.646 1.00 57.28 237 ALA A N 1
ATOM 1773 C CA . ALA A 1 237 ? 11.406 13.447 -15.504 1.00 57.28 237 ALA A CA 1
ATOM 1774 C C . ALA A 1 237 ? 12.180 12.499 -14.567 1.00 57.28 237 ALA A C 1
ATOM 1776 O O . ALA A 1 237 ? 13.409 12.437 -14.578 1.00 57.28 237 ALA A O 1
ATOM 1777 N N . LEU A 1 238 ? 11.440 11.756 -13.745 1.00 58.94 238 LEU A N 1
ATOM 1778 C CA . LEU A 1 238 ? 11.951 10.852 -12.720 1.00 58.94 238 LEU A CA 1
ATOM 1779 C C . LEU A 1 238 ? 12.249 9.481 -13.331 1.00 58.94 238 LEU A C 1
ATOM 1781 O O . LEU A 1 238 ? 11.330 8.762 -13.722 1.00 58.94 238 LEU A O 1
ATOM 1785 N N . ASP A 1 239 ? 13.526 9.098 -13.357 1.00 63.72 239 ASP A N 1
ATOM 1786 C CA . ASP A 1 239 ? 13.950 7.762 -13.782 1.00 63.72 239 ASP A CA 1
ATOM 1787 C C . ASP A 1 239 ? 13.753 6.751 -12.635 1.00 63.72 239 ASP A C 1
ATOM 1789 O O . ASP A 1 239 ? 14.530 6.642 -11.668 1.00 63.72 239 ASP A O 1
ATOM 1793 N N . PHE A 1 240 ? 12.674 5.984 -12.731 1.00 70.75 240 PHE A N 1
ATOM 1794 C CA . PHE A 1 240 ? 12.405 4.841 -11.878 1.00 70.75 240 PHE A CA 1
ATOM 1795 C C . PHE A 1 240 ? 13.026 3.587 -12.499 1.00 70.75 240 PHE A C 1
ATOM 1797 O O . PHE A 1 240 ? 12.730 3.223 -13.630 1.00 70.75 240 PHE A O 1
ATOM 1804 N N . LYS A 1 241 ? 13.885 2.890 -11.752 1.00 75.62 241 LYS A N 1
ATOM 1805 C CA . LYS A 1 241 ? 14.571 1.679 -12.222 1.00 75.62 241 LYS A CA 1
ATOM 1806 C C . LYS A 1 241 ? 14.736 0.682 -11.083 1.00 75.62 241 LYS A C 1
ATOM 1808 O O . LYS A 1 241 ? 15.296 1.017 -10.038 1.00 75.62 241 LYS A O 1
ATOM 1813 N N . LEU A 1 242 ? 14.261 -0.537 -11.285 1.00 76.56 242 LEU A N 1
ATOM 1814 C CA . LEU A 1 242 ? 14.551 -1.674 -10.424 1.00 76.56 242 LEU A CA 1
ATOM 1815 C C . LEU A 1 242 ? 15.674 -2.503 -11.023 1.00 76.56 242 LEU A C 1
ATOM 1817 O O . LEU A 1 242 ? 15.702 -2.772 -12.225 1.00 76.56 242 LEU A O 1
ATOM 1821 N N . GLN A 1 243 ? 16.564 -2.972 -10.158 1.00 82.25 243 GLN A N 1
ATOM 1822 C CA . GLN A 1 243 ? 17.465 -4.059 -10.504 1.00 82.25 243 GLN A CA 1
ATOM 1823 C C . GLN A 1 243 ? 16.665 -5.353 -10.680 1.00 82.25 243 GLN A C 1
ATOM 1825 O O . GLN A 1 243 ? 15.584 -5.518 -10.111 1.00 82.25 243 GLN A O 1
ATOM 1830 N N . GLN A 1 244 ? 17.218 -6.317 -11.420 1.00 81.31 244 GLN A N 1
ATOM 1831 C CA . GLN A 1 244 ? 16.537 -7.577 -11.748 1.00 81.31 244 GLN A CA 1
ATOM 1832 C C . GLN A 1 244 ? 15.975 -8.300 -10.512 1.00 81.31 244 GLN A C 1
ATOM 1834 O O . GLN A 1 244 ? 14.869 -8.848 -10.542 1.00 81.31 244 GLN A O 1
ATOM 1839 N N . LYS A 1 245 ? 16.721 -8.275 -9.400 1.00 84.56 245 LYS A N 1
ATOM 1840 C CA . LYS A 1 245 ? 16.292 -8.868 -8.129 1.00 84.56 245 LYS A CA 1
ATOM 1841 C C . LYS A 1 245 ? 15.034 -8.187 -7.583 1.00 84.56 245 LYS A C 1
ATOM 1843 O O . LYS A 1 245 ? 14.101 -8.870 -7.173 1.00 84.56 245 LYS A O 1
ATOM 1848 N N . SER A 1 246 ? 14.990 -6.862 -7.614 1.00 85.00 246 SER A N 1
ATOM 1849 C CA . SER A 1 246 ? 13.871 -6.063 -7.108 1.00 85.00 246 SER A CA 1
ATOM 1850 C C . SER A 1 246 ? 12.674 -6.070 -8.052 1.00 85.00 246 SER A C 1
ATOM 1852 O O . SER A 1 246 ? 11.534 -6.104 -7.600 1.00 85.00 246 SER A O 1
ATOM 1854 N N . TYR A 1 247 ? 12.912 -6.167 -9.358 1.00 86.75 247 TYR A N 1
ATOM 1855 C CA . TYR A 1 247 ? 11.860 -6.426 -10.336 1.00 86.75 247 TYR A CA 1
ATOM 1856 C C . TYR A 1 247 ? 11.192 -7.792 -10.111 1.00 86.75 247 TYR A C 1
ATOM 1858 O O . TYR A 1 247 ? 9.967 -7.901 -10.100 1.00 86.75 247 TYR A O 1
ATOM 1866 N N . SER A 1 248 ? 11.988 -8.823 -9.811 1.00 88.56 248 SER A N 1
ATOM 1867 C CA . SER A 1 248 ? 11.467 -10.149 -9.451 1.00 88.56 248 SER A CA 1
ATOM 1868 C C . SER A 1 248 ? 10.599 -10.107 -8.185 1.00 88.56 248 SER A C 1
ATOM 1870 O O . SER A 1 248 ? 9.647 -10.879 -8.067 1.00 88.56 248 SER A O 1
ATOM 1872 N N . LEU A 1 249 ? 10.871 -9.184 -7.250 1.00 90.44 249 LEU A N 1
ATOM 1873 C CA . LEU A 1 249 ? 10.005 -8.961 -6.086 1.00 90.44 249 LEU A CA 1
ATOM 1874 C C . LEU A 1 249 ? 8.641 -8.385 -6.479 1.00 90.44 249 LEU A C 1
ATOM 1876 O O . LEU A 1 249 ? 7.651 -8.800 -5.885 1.00 90.44 249 LEU A O 1
ATOM 1880 N N . ALA A 1 250 ? 8.567 -7.491 -7.470 1.00 90.62 250 ALA A N 1
ATOM 1881 C CA . ALA A 1 250 ? 7.297 -6.955 -7.968 1.00 90.62 250 ALA A CA 1
ATOM 1882 C C . ALA A 1 250 ? 6.457 -8.033 -8.680 1.00 90.62 250 ALA A C 1
ATOM 1884 O O . ALA A 1 250 ? 5.256 -8.147 -8.440 1.00 90.62 250 ALA A O 1
ATOM 1885 N N . ILE A 1 251 ? 7.096 -8.899 -9.475 1.00 91.81 251 ILE A N 1
ATOM 1886 C CA . ILE A 1 251 ? 6.443 -10.075 -10.082 1.00 91.81 251 ILE A CA 1
ATOM 1887 C C . ILE A 1 251 ? 5.898 -11.020 -9.002 1.00 91.81 251 ILE A C 1
ATOM 1889 O O . ILE A 1 251 ? 4.756 -11.487 -9.073 1.00 91.81 251 ILE A O 1
ATOM 1893 N N . ASN A 1 252 ? 6.711 -11.299 -7.980 1.00 93.56 252 ASN A N 1
ATOM 1894 C CA . ASN A 1 252 ? 6.296 -12.138 -6.862 1.00 93.56 252 ASN A CA 1
ATOM 1895 C C . ASN A 1 252 ? 5.144 -11.493 -6.074 1.00 93.56 252 ASN A C 1
ATOM 1897 O O . ASN A 1 252 ? 4.214 -12.191 -5.686 1.00 93.56 252 ASN A O 1
ATOM 1901 N N . ALA A 1 253 ? 5.157 -10.168 -5.899 1.00 93.31 253 ALA A N 1
ATOM 1902 C CA . ALA A 1 253 ? 4.072 -9.430 -5.259 1.00 93.31 253 ALA A CA 1
ATOM 1903 C C . ALA A 1 253 ? 2.735 -9.640 -5.979 1.00 93.31 253 ALA A C 1
ATOM 1905 O O . ALA A 1 253 ? 1.759 -10.029 -5.339 1.00 93.31 253 ALA A O 1
ATOM 1906 N N . LEU A 1 254 ? 2.698 -9.479 -7.309 1.00 93.06 254 LEU A N 1
ATOM 1907 C CA . LEU A 1 254 ? 1.492 -9.756 -8.101 1.00 93.06 254 LEU A CA 1
ATOM 1908 C C . LEU A 1 254 ? 1.017 -11.202 -7.939 1.00 93.06 254 LEU A C 1
ATOM 1910 O O . LEU A 1 254 ? -0.177 -11.446 -7.795 1.00 93.06 254 LEU A O 1
ATOM 1914 N N . SER A 1 255 ? 1.947 -12.156 -7.919 1.00 91.38 255 SER A N 1
ATOM 1915 C CA . SER A 1 255 ? 1.630 -13.581 -7.764 1.00 91.38 255 SER A CA 1
ATOM 1916 C C . SER A 1 255 ? 1.040 -13.892 -6.381 1.00 91.38 255 SER A C 1
ATOM 1918 O O . SER A 1 255 ? 0.048 -14.617 -6.262 1.00 91.38 255 SER A O 1
ATOM 1920 N N . ILE A 1 256 ? 1.608 -13.312 -5.320 1.00 91.62 256 ILE A N 1
ATOM 1921 C CA . ILE A 1 256 ? 1.099 -13.437 -3.948 1.00 91.62 256 ILE A CA 1
ATOM 1922 C C . ILE A 1 256 ? -0.289 -12.802 -3.838 1.00 91.62 256 ILE A C 1
ATOM 1924 O O . ILE A 1 256 ? -1.200 -13.426 -3.300 1.00 91.62 256 ILE A O 1
ATOM 1928 N N . ILE A 1 257 ? -0.489 -11.601 -4.385 1.00 93.12 257 ILE A N 1
ATOM 1929 C CA . ILE A 1 257 ? -1.794 -10.928 -4.365 1.00 93.12 257 ILE A CA 1
ATOM 1930 C C . ILE A 1 257 ? -2.834 -11.759 -5.121 1.00 93.12 257 ILE A C 1
ATOM 1932 O O . ILE A 1 257 ? -3.876 -12.070 -4.556 1.00 93.12 257 ILE A O 1
ATOM 1936 N N . ALA A 1 258 ? -2.536 -12.201 -6.345 1.00 91.19 258 ALA A N 1
ATOM 1937 C CA . ALA A 1 258 ? -3.436 -13.017 -7.162 1.00 91.19 258 ALA A CA 1
ATOM 1938 C C . ALA A 1 258 ? -3.866 -14.315 -6.463 1.00 91.19 258 ALA A C 1
ATOM 1940 O O . ALA A 1 258 ? -5.007 -14.761 -6.591 1.00 91.19 258 ALA A O 1
ATOM 1941 N N . THR A 1 259 ? -2.954 -14.925 -5.702 1.00 89.12 259 THR A N 1
ATOM 1942 C CA . THR A 1 259 ? -3.237 -16.147 -4.943 1.00 89.12 259 THR A CA 1
ATOM 1943 C C . THR A 1 259 ? -3.900 -15.873 -3.594 1.00 89.12 259 THR A C 1
ATOM 1945 O O . THR A 1 259 ? -4.640 -16.722 -3.113 1.00 89.12 259 THR A O 1
ATOM 1948 N N . ALA A 1 260 ? -3.704 -14.725 -2.954 1.00 88.88 260 ALA A N 1
ATOM 1949 C CA . ALA A 1 260 ? -4.329 -14.409 -1.665 1.00 88.88 260 ALA A CA 1
ATOM 1950 C C . ALA A 1 260 ? -5.688 -13.693 -1.805 1.00 88.88 260 ALA A C 1
ATOM 1952 O O . ALA A 1 260 ? -6.522 -13.747 -0.896 1.00 88.88 260 ALA A O 1
ATOM 1953 N N . ARG A 1 261 ? -5.908 -13.012 -2.930 1.00 91.31 261 ARG A N 1
ATOM 1954 C CA . ARG A 1 261 ? -7.028 -12.108 -3.208 1.00 91.31 261 ARG A CA 1
ATOM 1955 C C . ARG A 1 261 ? -7.516 -12.381 -4.637 1.00 91.31 261 ARG A C 1
ATOM 1957 O O . ARG A 1 261 ? -7.040 -11.784 -5.599 1.00 91.31 261 ARG A O 1
ATOM 1964 N N . SER A 1 262 ? -8.445 -13.330 -4.783 1.00 87.00 262 SER A N 1
ATOM 1965 C CA . SER A 1 262 ? -8.846 -13.891 -6.089 1.00 87.00 262 SER A CA 1
ATOM 1966 C C . SER A 1 262 ? -9.415 -12.860 -7.066 1.00 87.00 262 SER A C 1
ATOM 1968 O O . SER A 1 262 ? -9.311 -13.069 -8.272 1.00 87.00 262 SER A O 1
ATOM 1970 N N . GLY A 1 263 ? -9.947 -11.735 -6.572 1.00 89.75 263 GLY A N 1
ATOM 1971 C CA . GLY A 1 263 ? -10.399 -10.618 -7.409 1.00 89.75 263 GLY A CA 1
ATOM 1972 C C . GLY A 1 263 ? -9.312 -10.066 -8.339 1.00 89.75 263 GLY A C 1
ATOM 1973 O O . GLY A 1 263 ? -9.617 -9.653 -9.449 1.00 89.75 263 GLY A O 1
ATOM 1974 N N . TYR A 1 264 ? -8.037 -10.157 -7.950 1.00 92.88 264 TYR A N 1
ATOM 1975 C CA . TYR A 1 264 ? -6.910 -9.680 -8.760 1.00 92.88 264 TYR A CA 1
ATOM 1976 C C . TYR A 1 264 ? -6.311 -10.745 -9.683 1.00 92.88 264 TYR A C 1
ATOM 1978 O O . TYR A 1 264 ? -5.383 -10.451 -10.439 1.00 92.88 264 TYR A O 1
ATOM 1986 N N . PHE A 1 265 ? -6.794 -11.993 -9.628 1.00 91.94 265 PHE A N 1
ATOM 1987 C CA . PHE A 1 265 ? -6.170 -13.109 -10.340 1.00 91.94 265 PHE A CA 1
ATOM 1988 C C . PHE A 1 265 ? -6.110 -12.876 -11.850 1.00 91.94 265 PHE A C 1
ATOM 1990 O O . PHE A 1 265 ? -5.053 -13.041 -12.456 1.00 91.94 265 PHE A O 1
ATOM 1997 N N . HIS A 1 266 ? -7.230 -12.471 -12.453 1.00 92.56 266 HIS A N 1
ATOM 1998 C CA . HIS A 1 266 ? -7.320 -12.286 -13.899 1.00 92.56 266 HIS A CA 1
ATOM 1999 C C . HIS A 1 266 ? -6.363 -11.198 -14.404 1.00 92.56 266 HIS A C 1
ATOM 2001 O O . HIS A 1 266 ? -5.621 -11.417 -15.364 1.00 92.56 266 HIS A O 1
ATOM 2007 N N . GLU A 1 267 ? -6.336 -10.045 -13.736 1.00 90.44 267 GLU A N 1
ATOM 2008 C CA . GLU A 1 267 ? -5.478 -8.927 -14.125 1.00 90.44 267 GLU A CA 1
ATOM 2009 C C . GLU A 1 267 ? -3.995 -9.241 -13.930 1.00 90.44 267 GLU A C 1
ATOM 2011 O O . GLU A 1 267 ? -3.187 -8.982 -14.822 1.00 90.44 267 GLU A O 1
ATOM 2016 N N . ALA A 1 268 ? -3.636 -9.852 -12.798 1.00 91.81 268 ALA A N 1
ATOM 2017 C CA . ALA A 1 268 ? -2.266 -10.273 -12.538 1.00 91.81 268 ALA A CA 1
ATOM 2018 C C . ALA A 1 268 ? -1.800 -11.318 -13.563 1.00 91.81 268 ALA A C 1
ATOM 2020 O O . ALA A 1 268 ? -0.716 -11.182 -14.126 1.00 91.81 268 ALA A O 1
ATOM 2021 N N . ALA A 1 269 ? -2.624 -12.330 -13.858 1.00 90.44 269 ALA A N 1
ATOM 2022 C CA . ALA A 1 269 ? -2.300 -13.357 -14.846 1.00 90.44 269 ALA A CA 1
ATOM 2023 C C . ALA A 1 269 ? -2.124 -12.762 -16.251 1.00 90.44 269 ALA A C 1
ATOM 2025 O O . ALA A 1 269 ? -1.162 -13.096 -16.940 1.00 90.44 269 ALA A O 1
ATOM 2026 N N . THR A 1 270 ? -3.006 -11.845 -16.655 1.00 89.38 270 THR A N 1
ATOM 2027 C CA . THR A 1 270 ? -2.926 -11.160 -17.954 1.00 89.38 270 THR A CA 1
ATOM 2028 C C . THR A 1 270 ? -1.663 -10.308 -18.062 1.00 89.38 270 THR A C 1
ATOM 2030 O O . THR A 1 270 ? -0.950 -10.389 -19.062 1.00 89.38 270 THR A O 1
ATOM 2033 N N . SER A 1 271 ? -1.348 -9.535 -17.020 1.00 87.44 271 SER A N 1
ATOM 2034 C CA . SER A 1 271 ? -0.138 -8.709 -16.952 1.00 87.44 271 SER A CA 1
ATOM 2035 C C . SER A 1 271 ? 1.136 -9.559 -17.048 1.00 87.44 271 SER A C 1
ATOM 2037 O O . SER A 1 271 ? 2.007 -9.299 -17.882 1.00 87.44 271 SER A O 1
ATOM 2039 N N . LEU A 1 272 ? 1.214 -10.643 -16.266 1.00 88.94 272 LEU A N 1
ATOM 2040 C CA . LEU A 1 272 ? 2.350 -11.566 -16.281 1.00 88.94 272 LEU A CA 1
ATOM 2041 C C . LEU A 1 272 ? 2.487 -12.297 -17.624 1.00 88.94 272 LEU A C 1
ATOM 2043 O O . LEU A 1 272 ? 3.601 -12.433 -18.129 1.00 88.94 272 LEU A O 1
ATOM 2047 N N . ALA A 1 273 ? 1.377 -12.728 -18.229 1.00 86.50 273 ALA A N 1
ATOM 2048 C CA . ALA A 1 273 ? 1.378 -13.376 -19.539 1.00 86.50 273 ALA A CA 1
ATOM 2049 C C . ALA A 1 273 ? 1.865 -12.426 -20.641 1.00 86.50 273 ALA A C 1
ATOM 2051 O O . ALA A 1 273 ? 2.724 -12.809 -21.436 1.00 86.50 273 ALA A O 1
ATOM 2052 N N . ARG A 1 274 ? 1.384 -11.174 -20.650 1.00 82.62 274 ARG A N 1
ATOM 2053 C CA . ARG A 1 274 ? 1.868 -10.139 -21.574 1.00 82.62 274 ARG A CA 1
ATOM 2054 C C . ARG A 1 274 ? 3.375 -9.955 -21.421 1.00 82.62 274 ARG A C 1
ATOM 2056 O O . ARG A 1 274 ? 4.093 -9.940 -22.414 1.00 82.62 274 ARG A O 1
ATOM 2063 N N . ARG A 1 275 ? 3.872 -9.897 -20.183 1.00 79.75 275 ARG A N 1
ATOM 2064 C CA . ARG A 1 275 ? 5.303 -9.707 -19.938 1.00 79.75 275 ARG A CA 1
ATOM 2065 C C . ARG A 1 275 ? 6.162 -10.919 -20.283 1.00 79.75 275 ARG A C 1
ATOM 2067 O O . ARG A 1 275 ? 7.309 -10.755 -20.683 1.00 79.75 275 ARG A O 1
ATOM 2074 N N . ALA A 1 276 ? 5.622 -12.126 -20.166 1.00 83.38 276 ALA A N 1
ATOM 2075 C CA . ALA A 1 276 ? 6.300 -13.328 -20.636 1.00 83.38 276 ALA A CA 1
ATOM 2076 C C . ALA A 1 276 ? 6.441 -13.346 -22.170 1.00 83.38 276 ALA A C 1
ATOM 2078 O O . ALA A 1 276 ? 7.444 -13.841 -22.678 1.00 83.38 276 ALA A O 1
ATOM 2079 N N . GLN A 1 277 ? 5.468 -12.788 -22.902 1.00 79.50 277 GLN A N 1
ATOM 2080 C CA . GLN A 1 277 ? 5.520 -12.666 -24.365 1.00 79.50 277 GLN A CA 1
ATOM 2081 C C . GLN A 1 277 ? 6.510 -11.590 -24.827 1.00 79.50 277 GLN A C 1
ATOM 2083 O O . GLN A 1 277 ? 7.184 -11.768 -25.839 1.00 79.50 277 GLN A O 1
ATOM 2088 N N . THR A 1 278 ? 6.618 -10.491 -24.081 1.00 74.00 278 THR A N 1
ATOM 2089 C CA . THR A 1 278 ? 7.560 -9.399 -24.347 1.00 74.00 278 THR A CA 1
ATOM 2090 C C . THR A 1 278 ? 8.441 -9.168 -23.119 1.00 74.00 278 THR A C 1
ATOM 2092 O O . THR A 1 278 ? 8.152 -8.279 -22.320 1.00 74.00 278 THR A O 1
ATOM 2095 N N . PRO A 1 279 ? 9.505 -9.963 -22.897 1.00 69.88 279 PRO A N 1
ATOM 2096 C CA . PRO A 1 279 ? 10.361 -9.793 -21.726 1.00 69.88 279 PRO A CA 1
ATOM 2097 C C . PRO A 1 279 ? 11.129 -8.458 -21.767 1.00 69.88 279 PRO A C 1
ATOM 2099 O O . PRO A 1 279 ? 11.372 -7.920 -22.851 1.00 69.88 279 PRO A O 1
ATOM 2102 N N . PRO A 1 280 ? 11.548 -7.908 -20.607 1.00 65.88 280 PRO A N 1
ATOM 2103 C CA . PRO A 1 280 ? 12.439 -6.754 -20.584 1.00 65.88 280 PRO A CA 1
ATOM 2104 C C . PRO A 1 280 ? 13.729 -7.098 -21.313 1.00 65.88 280 PRO A C 1
ATOM 2106 O O . PRO A 1 280 ? 14.397 -8.069 -20.951 1.00 65.88 280 PRO A O 1
ATOM 2109 N N . LEU A 1 281 ? 14.095 -6.300 -22.316 1.00 60.75 281 LEU A N 1
ATOM 2110 C CA . LEU A 1 281 ? 15.436 -6.379 -22.876 1.00 60.75 281 LEU A CA 1
ATOM 2111 C C . LEU A 1 281 ? 16.428 -5.996 -21.767 1.00 60.75 281 LEU A C 1
ATOM 2113 O O . LEU A 1 281 ? 16.185 -5.017 -21.055 1.00 60.75 281 LEU A O 1
ATOM 2117 N N . PRO A 1 282 ? 17.521 -6.755 -21.577 1.00 53.72 282 PRO A N 1
ATOM 2118 C CA . PRO A 1 282 ? 18.540 -6.385 -20.608 1.00 53.72 282 PRO A CA 1
ATOM 2119 C C . PRO A 1 282 ? 19.052 -4.986 -20.955 1.00 53.72 282 PRO A C 1
ATOM 2121 O O . PRO A 1 282 ? 19.434 -4.731 -22.097 1.00 53.72 282 PRO A O 1
ATOM 2124 N N . SER A 1 283 ? 19.012 -4.076 -19.980 1.00 49.03 283 SER A N 1
ATOM 2125 C CA . SER A 1 283 ? 19.526 -2.714 -20.120 1.00 49.03 283 SER A CA 1
ATOM 2126 C C . SER A 1 283 ? 20.988 -2.794 -20.560 1.00 49.03 283 SER A C 1
ATOM 2128 O O . SER A 1 283 ? 21.853 -3.194 -19.784 1.00 49.03 283 SER A O 1
ATOM 2130 N N . GLY A 1 284 ? 21.249 -2.496 -21.830 1.00 42.50 284 GLY A N 1
ATOM 2131 C CA . GLY A 1 284 ? 22.581 -2.565 -22.404 1.00 42.50 284 GLY A CA 1
ATOM 2132 C C . GLY A 1 284 ? 23.435 -1.403 -21.925 1.00 42.50 284 GLY A C 1
ATOM 2133 O O . GLY A 1 284 ? 23.420 -0.349 -22.548 1.00 42.50 284 GLY A O 1
ATOM 2134 N N . ASP A 1 285 ? 24.229 -1.622 -20.882 1.00 42.22 285 ASP A N 1
ATOM 2135 C CA . ASP A 1 285 ? 25.548 -0.999 -20.811 1.00 42.22 285 ASP A CA 1
ATOM 2136 C C . ASP A 1 285 ? 26.529 -1.948 -21.509 1.00 42.22 285 ASP A C 1
ATOM 2138 O O . ASP A 1 285 ? 26.969 -2.949 -20.950 1.00 42.22 285 ASP A O 1
ATOM 2142 N N . GLY A 1 286 ? 26.828 -1.644 -22.775 1.00 38.25 286 GLY A N 1
ATOM 2143 C CA . GLY A 1 286 ? 27.931 -2.245 -23.523 1.00 38.25 286 GLY A CA 1
ATOM 2144 C C . GLY A 1 286 ? 27.647 -3.599 -24.173 1.00 38.25 286 GLY A C 1
ATOM 2145 O O . GLY A 1 286 ? 27.978 -4.642 -23.628 1.00 38.25 286 GLY A O 1
ATOM 2146 N N . LEU A 1 287 ? 27.169 -3.574 -25.416 1.00 29.81 287 LEU A N 1
ATOM 2147 C CA . LEU A 1 287 ? 27.582 -4.534 -26.445 1.00 29.81 287 LEU A CA 1
ATOM 2148 C C . LEU A 1 287 ? 27.388 -3.862 -27.803 1.00 29.81 287 LEU A C 1
ATOM 2150 O O . LEU A 1 287 ? 26.347 -3.959 -28.452 1.00 29.81 287 LEU A O 1
ATOM 2154 N N . HIS A 1 288 ? 28.422 -3.120 -28.206 1.00 32.12 288 HIS A N 1
ATOM 2155 C CA . HIS A 1 288 ? 28.616 -2.787 -29.605 1.00 32.12 288 HIS A CA 1
ATOM 2156 C C . HIS A 1 288 ? 28.531 -4.078 -30.421 1.00 32.12 288 HIS A C 1
ATOM 2158 O O . HIS A 1 288 ? 29.311 -5.010 -30.229 1.00 32.12 288 HIS A O 1
ATOM 2164 N N . ARG A 1 289 ? 27.579 -4.095 -31.353 1.00 35.88 289 ARG A N 1
ATOM 2165 C CA . ARG A 1 289 ? 27.645 -4.924 -32.552 1.00 35.88 289 ARG A CA 1
ATOM 2166 C C . ARG A 1 289 ? 29.018 -4.752 -33.204 1.00 35.88 289 ARG A C 1
ATOM 2168 O O . ARG A 1 289 ? 29.380 -3.637 -33.568 1.00 35.88 289 ARG A O 1
ATOM 2175 N N . SER A 1 290 ? 29.715 -5.858 -33.413 1.00 30.98 290 SER A N 1
ATOM 2176 C CA . SER A 1 290 ? 30.551 -6.112 -34.589 1.00 30.98 290 SER A CA 1
ATOM 2177 C C . SER A 1 290 ? 30.856 -7.611 -34.585 1.00 30.98 290 SER A C 1
ATOM 2179 O O . SER A 1 290 ? 31.350 -8.116 -33.586 1.00 30.98 290 SER A O 1
ATOM 2181 N N . GLY A 1 291 ? 30.542 -8.421 -35.583 1.00 29.95 291 GLY A N 1
ATOM 2182 C CA . GLY A 1 291 ? 29.915 -8.210 -36.876 1.00 29.95 291 GLY A CA 1
ATOM 2183 C C . GLY A 1 291 ? 29.723 -9.596 -37.503 1.00 29.95 291 GLY A C 1
ATOM 2184 O O . GLY A 1 291 ? 30.472 -10.525 -37.192 1.00 29.95 291 GLY A O 1
ATOM 2185 N N . ALA A 1 292 ? 28.698 -9.723 -38.336 1.00 27.23 292 ALA A N 1
ATOM 2186 C CA . ALA A 1 292 ? 28.676 -10.666 -39.446 1.00 27.23 292 ALA A CA 1
ATOM 2187 C C . ALA A 1 292 ? 28.761 -9.827 -40.722 1.00 27.23 292 ALA A C 1
ATOM 2189 O O . ALA A 1 292 ? 28.181 -8.712 -40.700 1.00 27.23 292 ALA A O 1
#